Protein AF-A0A4Z1J2Y0-F1 (afdb_monomer)

Secondary structure (DSSP, 8-state):
-TT-BTTB-EEEESSSPPPSSGGGTTTTTGGGTT--TT--HHHHHHHHHTT-----------S-----SSEEEESS-EEEEE-TTSS-EEEE---EEEEETTEEEE---TTSHHHHHHHHHHHTT-PEEEEEESS--TTHHHHTTS-PPTT--HHHHHHHHHSSPPPTT---EEEEEEEEEEEEEEE-----TTS---TT--EEEEEEEEEEEEE-TT-EEEE---SSSSSHIIIIIIHHHHHHHTT--

Radius of gyration: 17.6 Å; Cα contacts (8 Å, |Δi|>4): 564; chains: 1; bounding box: 47×44×46 Å

Mean predicted aligned error: 7.77 Å

Organism: NCBI:txid278938

Sequence (249 aa):
MKGAENGLWRILGAPASLRHNPAQRYGRIARHLGLPPSAGMKEILDKMTSAAHATSIPPNIISSGPADGGKYVQTYGMHVVQTPEKSWTNWSIARAMVHNKNHLAGLVIEPRHIWQIHQQWKRIGKDIPRALAFGVPPAAIMAASMPIPDGVTESGYIGAMTGSALDDPTLRSFSSGTLSITETAPEGPFSEIHGYVFPGDTHEWPKYKVNAITYRNNAILPVSNCGRIIDETYTLIGSLAAAEIRQLC

Solvent-accessible surface area (backbone atoms only — not comparable to full-atom values): 13397 Å² total; per-residue (Å²): 106,94,93,46,52,101,41,50,48,44,78,31,31,61,68,40,23,68,43,88,56,73,76,29,28,45,29,33,46,22,24,25,49,70,43,58,42,58,48,49,72,65,57,46,42,58,44,43,72,53,31,38,37,26,55,83,83,88,64,71,87,83,94,82,76,85,86,45,62,59,53,68,78,29,56,52,31,36,35,37,40,55,37,91,87,62,81,29,43,48,49,34,63,54,47,28,28,56,66,53,102,47,30,28,8,28,67,69,52,85,88,39,65,73,27,55,41,46,54,55,27,43,75,70,76,41,63,39,64,34,41,39,27,35,58,47,62,38,16,63,56,42,44,19,46,35,81,68,64,89,71,60,32,47,71,62,45,43,23,58,37,71,79,43,68,77,68,82,84,79,52,53,24,31,34,33,35,37,36,43,69,80,49,61,34,74,32,46,21,49,51,35,71,88,44,49,62,53,91,83,55,53,46,78,22,40,26,33,41,49,74,48,76,53,68,42,86,68,25,52,43,35,32,50,82,44,23,63,91,69,29,40,57,55,57,41,42,52,48,33,48,52,45,48,53,63,75,76,109

Nearest PDB structures (foldseek):
  7abo-assembly2_D  TM=9.065E-01  e=1.742E-25  Pseudomonas aeruginosa
  4ip2-assembly2_C  TM=8.943E-01  e=6.581E-25  Pseudomonas aeruginosa PAO1
  4iws-assembly2_C  TM=8.882E-01  e=2.204E-24  Pseudomonas aeruginosa PAO1
  6da6-assembly1_C  TM=8.087E-01  e=5.651E-20  Streptomyces griseochromogenes
  6da6-assembly1_B  TM=7.773E-01  e=1.317E-19  Streptomyces griseochromogenes

Foldseek 3Di:
DVPAPQLREAEAEQQQAADPDQQQGRQSLCQQQVHDSRDDLVNSLVLCLLPFGFATDGDDDDDDDDDKPAAWLADQKWKWFAAPVRQEIATARWTWGCPDPFKIFTDLDPPDQSVVSLVRCLVVVDWTWMKIFFNFGSRSSLLNLAPDDPSDHVQVSSCSNPVHGDDDGPSQWMFTDTWDSPAWDWGTDAQDQAQDGDPPPIDTGIMDGTPDIGHDRNYYGYDYRHHDPDGPCCSRNVSNHVSVVVVVD

pLDDT: mean 81.13, std 15.85, range [27.31, 98.44]

Structure (mmCIF, N/CA/C/O backbone):
data_AF-A0A4Z1J2Y0-F1
#
_entry.id   AF-A0A4Z1J2Y0-F1
#
loop_
_atom_site.group_PDB
_atom_site.id
_atom_site.type_symbol
_atom_site.label_atom_id
_atom_site.label_alt_id
_atom_site.label_comp_id
_atom_site.label_asym_id
_atom_site.label_entity_id
_atom_site.label_seq_id
_atom_site.pdbx_PDB_ins_code
_atom_site.Cartn_x
_atom_site.Cartn_y
_atom_site.Cartn_z
_atom_site.occupancy
_atom_site.B_iso_or_equiv
_atom_site.auth_seq_id
_atom_site.auth_comp_id
_atom_site.auth_asym_id
_atom_site.auth_atom_id
_atom_site.pdbx_PDB_model_num
ATOM 1 N N . MET A 1 1 ? 20.178 0.931 12.044 1.00 66.94 1 MET A N 1
ATOM 2 C CA . MET A 1 1 ? 19.573 2.283 12.011 1.00 66.94 1 MET A CA 1
ATOM 3 C C . MET A 1 1 ? 19.617 2.834 13.429 1.00 66.94 1 MET A C 1
ATOM 5 O O . MET A 1 1 ? 19.471 2.039 14.348 1.00 66.94 1 MET A O 1
ATOM 9 N N . LYS A 1 2 ? 19.846 4.138 13.631 1.00 70.56 2 LYS A N 1
ATOM 10 C CA . LYS A 1 2 ? 19.772 4.742 14.973 1.00 70.56 2 LYS A CA 1
ATOM 11 C C . LYS A 1 2 ? 18.314 4.709 15.457 1.00 70.56 2 LYS A C 1
ATOM 13 O O . LYS A 1 2 ? 17.446 5.161 14.721 1.00 70.56 2 LYS A O 1
ATOM 18 N N . GLY A 1 3 ? 18.059 4.166 16.649 1.00 78.50 3 GLY A N 1
ATOM 19 C CA . GLY A 1 3 ? 16.702 4.014 17.197 1.00 78.50 3 GLY A CA 1
ATOM 20 C C . GLY A 1 3 ? 15.879 2.851 16.620 1.00 78.50 3 GLY A C 1
ATOM 21 O O . GLY A 1 3 ? 14.662 2.865 16.750 1.00 78.50 3 GLY A O 1
ATOM 22 N N . ALA A 1 4 ? 16.514 1.869 15.968 1.00 80.88 4 ALA A N 1
ATOM 23 C CA . ALA A 1 4 ? 15.872 0.590 15.656 1.00 80.88 4 ALA A CA 1
ATOM 24 C C . ALA A 1 4 ? 16.191 -0.430 16.758 1.00 80.88 4 ALA A C 1
ATOM 26 O O . ALA A 1 4 ? 17.360 -0.623 17.096 1.00 80.88 4 ALA A O 1
ATOM 27 N N . GLU A 1 5 ? 15.164 -1.095 17.279 1.00 79.19 5 GLU A N 1
ATOM 28 C CA . GLU A 1 5 ? 15.230 -1.971 18.455 1.00 79.19 5 GLU A CA 1
ATOM 29 C C . GLU A 1 5 ? 14.524 -3.301 18.167 1.00 79.19 5 GLU A C 1
ATOM 31 O O . GLU A 1 5 ? 13.643 -3.371 17.313 1.00 79.19 5 GLU A O 1
ATOM 36 N N . ASN A 1 6 ? 14.917 -4.380 18.852 1.00 83.06 6 ASN A N 1
ATOM 37 C CA . ASN A 1 6 ? 14.258 -5.698 18.781 1.00 83.06 6 ASN A CA 1
ATOM 38 C C . ASN A 1 6 ? 14.063 -6.271 17.352 1.00 83.06 6 ASN A C 1
ATOM 40 O O . ASN A 1 6 ? 13.183 -7.089 17.106 1.00 83.06 6 ASN A O 1
ATOM 44 N N . GLY A 1 7 ? 14.899 -5.858 16.390 1.00 76.75 7 GLY A N 1
ATOM 45 C CA . GLY A 1 7 ? 14.808 -6.264 14.979 1.00 76.75 7 GLY A CA 1
ATOM 46 C C . GLY A 1 7 ? 13.872 -5.410 14.107 1.00 76.75 7 GLY A C 1
ATOM 47 O O . GLY A 1 7 ? 13.735 -5.701 12.916 1.00 76.75 7 GLY A O 1
ATOM 48 N N . LEU A 1 8 ? 13.276 -4.353 14.665 1.00 76.12 8 LEU A N 1
ATOM 49 C CA . LEU A 1 8 ? 12.353 -3.418 14.022 1.00 76.12 8 LEU A CA 1
ATOM 50 C C . LEU A 1 8 ? 13.020 -2.029 13.873 1.00 76.12 8 LEU A C 1
ATOM 52 O O . LEU A 1 8 ? 13.226 -1.323 14.853 1.00 76.12 8 LEU A O 1
ATOM 56 N N . TRP A 1 9 ? 13.416 -1.569 12.686 1.00 73.00 9 TRP A N 1
ATOM 57 C CA . TRP A 1 9 ? 13.482 -2.239 11.381 1.00 73.00 9 TRP A CA 1
ATOM 58 C C . TRP A 1 9 ? 14.745 -1.800 10.610 1.00 73.00 9 TRP A C 1
ATOM 60 O O . TRP A 1 9 ? 15.419 -0.824 10.949 1.00 73.00 9 TRP A O 1
ATOM 70 N N . ARG A 1 10 ? 15.059 -2.502 9.518 1.00 86.69 10 ARG A N 1
ATOM 71 C CA . ARG A 1 10 ? 15.937 -2.020 8.436 1.00 86.69 10 ARG A CA 1
ATOM 72 C C . ARG A 1 10 ? 15.091 -1.287 7.387 1.00 86.69 10 ARG A C 1
ATOM 74 O O . ARG A 1 10 ? 13.894 -1.539 7.307 1.00 86.69 10 ARG A O 1
ATOM 81 N N . ILE A 1 11 ? 15.690 -0.413 6.577 1.00 83.56 11 ILE A N 1
ATOM 82 C CA . ILE A 1 11 ? 14.997 0.264 5.462 1.00 83.56 11 ILE A CA 1
ATOM 83 C C . ILE A 1 11 ? 15.437 -0.305 4.109 1.00 83.56 11 ILE A C 1
ATOM 85 O O . ILE A 1 11 ? 16.611 -0.612 3.909 1.00 83.56 11 ILE A O 1
ATOM 89 N N . LEU A 1 12 ? 14.473 -0.416 3.194 1.00 83.62 12 LEU A N 1
ATOM 90 C CA . LEU A 1 12 ? 14.633 -0.701 1.769 1.00 83.62 12 LEU A CA 1
ATOM 91 C C . LEU A 1 12 ? 14.144 0.535 0.988 1.00 83.62 12 LEU A C 1
ATOM 93 O O . LEU A 1 12 ? 12.990 0.598 0.578 1.00 83.62 12 LEU A O 1
ATOM 97 N N . GLY A 1 13 ? 15.006 1.545 0.839 1.00 82.81 13 GLY A N 1
ATOM 98 C CA . GLY A 1 13 ? 14.745 2.679 -0.055 1.00 82.81 13 GLY A CA 1
ATOM 99 C C . GLY A 1 13 ? 14.654 2.255 -1.530 1.00 82.81 13 GLY A C 1
ATOM 100 O O . GLY A 1 13 ? 15.099 1.164 -1.880 1.00 82.81 13 GLY A O 1
ATOM 101 N N . ALA A 1 14 ? 14.139 3.118 -2.407 1.00 84.00 14 ALA A N 1
ATOM 102 C CA . ALA A 1 14 ? 14.303 3.003 -3.866 1.00 84.00 14 ALA A CA 1
ATOM 103 C C . ALA A 1 14 ? 14.002 1.604 -4.501 1.00 84.00 14 ALA A C 1
ATOM 105 O O . ALA A 1 14 ? 14.773 1.146 -5.361 1.00 84.00 14 ALA A O 1
ATOM 106 N N . PRO A 1 15 ? 12.945 0.865 -4.089 1.00 80.88 15 PRO A N 1
ATOM 107 C CA . PRO A 1 15 ? 12.747 -0.532 -4.487 1.00 80.88 15 PRO A CA 1
ATOM 108 C C . PRO A 1 15 ? 12.533 -0.764 -5.994 1.00 80.88 15 PRO A C 1
ATOM 110 O O . PRO A 1 15 ? 13.021 -1.774 -6.503 1.00 80.88 15 PRO A O 1
ATOM 113 N N . ALA A 1 16 ? 11.860 0.139 -6.718 1.00 81.25 16 ALA A N 1
ATOM 114 C CA . ALA A 1 16 ? 11.472 -0.037 -8.129 1.00 81.25 16 ALA A CA 1
ATOM 115 C C . ALA A 1 16 ? 12.022 1.046 -9.085 1.00 81.25 16 ALA A C 1
ATOM 117 O O . ALA A 1 16 ? 11.715 1.042 -10.278 1.00 81.25 16 ALA A O 1
ATOM 118 N N . SER A 1 17 ? 12.855 1.957 -8.594 1.00 82.00 17 SER A N 1
ATOM 119 C CA . SER A 1 17 ? 13.561 2.972 -9.388 1.00 82.00 17 SER A CA 1
ATOM 120 C C . SER A 1 17 ? 14.666 2.381 -10.283 1.00 82.00 17 SER A C 1
ATOM 122 O O . SER A 1 17 ? 15.042 1.209 -10.180 1.00 82.00 17 SER A O 1
ATOM 124 N N . LEU A 1 18 ? 15.163 3.175 -11.236 1.00 82.44 18 LEU A N 1
ATOM 125 C CA . LEU A 1 18 ? 15.984 2.670 -12.345 1.00 82.44 18 LEU A CA 1
ATOM 126 C C . LEU A 1 18 ? 17.419 2.268 -11.952 1.00 82.44 18 LEU A C 1
ATOM 128 O O . LEU A 1 18 ? 17.978 2.695 -10.939 1.00 82.44 18 LEU A O 1
ATOM 132 N N . ARG A 1 19 ? 18.046 1.459 -12.816 1.00 84.12 19 ARG A N 1
ATOM 133 C CA . ARG A 1 19 ? 19.488 1.162 -12.796 1.00 84.12 19 ARG A CA 1
ATOM 134 C C . ARG A 1 19 ? 20.245 2.078 -13.762 1.00 84.12 19 ARG A C 1
ATOM 136 O O . ARG A 1 19 ? 19.731 2.433 -14.819 1.00 84.12 19 ARG A O 1
ATOM 143 N N . HIS A 1 20 ? 21.501 2.383 -13.431 1.00 82.50 20 HIS A N 1
ATOM 144 C CA . HIS A 1 20 ? 22.391 3.183 -14.283 1.00 82.50 20 HIS A CA 1
ATOM 145 C C . HIS A 1 20 ? 22.766 2.470 -15.598 1.00 82.50 20 HIS A C 1
ATOM 147 O O . HIS A 1 20 ? 22.754 3.093 -16.656 1.00 82.50 20 HIS A O 1
ATOM 153 N N . ASN A 1 21 ? 23.051 1.159 -15.551 1.00 84.94 21 ASN A N 1
ATOM 154 C CA . ASN A 1 21 ? 23.387 0.359 -16.735 1.00 84.94 21 ASN A CA 1
ATOM 155 C C . ASN A 1 21 ? 22.216 0.364 -17.748 1.00 84.94 21 ASN A C 1
ATOM 157 O O . ASN A 1 21 ? 21.156 -0.175 -17.413 1.00 84.94 21 ASN A O 1
ATOM 161 N N . PRO A 1 22 ? 22.385 0.895 -18.980 1.00 81.50 22 PRO A N 1
ATOM 162 C CA . PRO A 1 22 ? 21.319 0.949 -19.982 1.00 81.50 22 PRO A CA 1
ATOM 163 C C . PRO A 1 22 ? 20.728 -0.423 -20.325 1.00 81.50 22 PRO A C 1
ATOM 165 O O . PRO A 1 22 ? 19.509 -0.557 -20.382 1.00 81.50 22 PRO A O 1
ATOM 168 N N . ALA A 1 23 ? 21.572 -1.453 -20.450 1.00 83.56 23 ALA A N 1
ATOM 169 C CA . ALA A 1 23 ? 21.169 -2.825 -20.772 1.00 83.56 23 ALA A CA 1
ATOM 170 C C . ALA A 1 23 ? 20.423 -3.539 -19.626 1.00 83.56 23 ALA A C 1
ATOM 172 O O . ALA A 1 23 ? 20.019 -4.688 -19.775 1.00 83.56 23 ALA A O 1
ATOM 173 N N . GLN A 1 24 ? 20.253 -2.881 -18.473 1.00 85.38 24 GLN A N 1
ATOM 174 C CA . GLN A 1 24 ? 19.403 -3.337 -17.371 1.00 85.38 24 GLN A CA 1
ATOM 175 C C . GLN A 1 24 ? 18.604 -2.182 -16.742 1.00 85.38 24 GLN A C 1
ATOM 177 O O . GLN A 1 24 ? 18.294 -2.223 -15.550 1.00 85.38 24 GLN A O 1
ATOM 182 N N . ARG A 1 25 ? 18.293 -1.119 -17.502 1.00 82.81 25 ARG A N 1
ATOM 183 C CA . ARG A 1 25 ? 17.741 0.143 -16.968 1.00 82.81 25 ARG A CA 1
ATOM 184 C C . ARG A 1 25 ? 16.505 -0.066 -16.089 1.00 82.81 25 ARG A C 1
ATOM 186 O O . ARG A 1 25 ? 16.420 0.500 -15.002 1.00 82.81 25 ARG A O 1
ATOM 193 N N . TYR A 1 26 ? 15.598 -0.936 -16.525 1.00 82.81 26 TYR A N 1
ATOM 194 C CA . TYR A 1 26 ? 14.359 -1.281 -15.823 1.00 82.81 26 TYR A CA 1
ATOM 195 C C . TYR A 1 26 ? 14.500 -2.500 -14.895 1.00 82.81 26 TYR A C 1
ATOM 197 O O . TYR A 1 26 ? 13.523 -2.964 -14.317 1.00 82.81 26 TYR A O 1
ATOM 205 N N . GLY A 1 27 ? 15.716 -3.015 -14.690 1.00 78.38 27 GLY A N 1
ATOM 206 C CA . GLY A 1 27 ? 15.995 -4.280 -14.008 1.00 78.38 27 GLY A CA 1
ATOM 207 C C . GLY A 1 27 ? 15.650 -4.349 -12.513 1.00 78.38 27 GLY A C 1
ATOM 208 O O . GLY A 1 27 ? 15.903 -5.382 -11.892 1.00 78.38 27 GLY A O 1
ATOM 209 N N . ARG A 1 28 ? 15.130 -3.281 -11.889 1.00 80.38 28 ARG A N 1
ATOM 210 C CA . ARG A 1 28 ? 14.415 -3.392 -10.599 1.00 80.38 28 ARG A CA 1
ATOM 211 C C . ARG A 1 28 ? 12.941 -3.738 -10.831 1.00 80.38 28 ARG A C 1
ATOM 213 O O . ARG A 1 28 ? 12.485 -4.742 -10.297 1.00 80.38 28 ARG A O 1
ATOM 220 N N . ILE A 1 29 ? 12.258 -2.996 -11.704 1.00 80.19 29 ILE A N 1
ATOM 221 C CA . ILE A 1 29 ? 10.870 -3.234 -12.144 1.00 80.19 29 ILE A CA 1
ATOM 222 C C . ILE A 1 29 ? 10.717 -4.632 -12.762 1.00 80.19 29 ILE A C 1
ATOM 224 O O . ILE A 1 29 ? 9.842 -5.385 -12.362 1.00 80.19 29 ILE A O 1
ATOM 228 N N . ALA A 1 30 ? 11.627 -5.045 -13.652 1.00 76.62 30 ALA A N 1
ATOM 229 C CA . ALA A 1 30 ? 11.632 -6.396 -14.227 1.00 76.62 30 ALA A CA 1
ATOM 230 C C . ALA A 1 30 ? 11.721 -7.493 -13.144 1.00 76.62 30 ALA A C 1
ATOM 232 O O . ALA A 1 30 ? 11.061 -8.526 -13.224 1.00 76.62 30 ALA A O 1
ATOM 233 N N . ARG A 1 31 ? 12.478 -7.235 -12.067 1.00 74.12 31 ARG A N 1
ATOM 234 C CA . ARG A 1 31 ? 12.549 -8.110 -10.887 1.00 74.12 31 ARG A CA 1
ATOM 235 C C . ARG A 1 31 ? 11.325 -8.018 -9.969 1.00 74.12 31 ARG A C 1
ATOM 237 O O . ARG A 1 31 ? 11.295 -8.759 -9.004 1.00 74.12 31 ARG A O 1
ATOM 244 N N . HIS A 1 32 ? 10.338 -7.167 -10.247 1.00 65.56 32 HIS A N 1
ATOM 245 C CA . HIS A 1 32 ? 8.993 -7.217 -9.653 1.00 65.56 32 HIS A CA 1
ATOM 246 C C . HIS A 1 32 ? 7.994 -7.991 -10.544 1.00 65.56 32 HIS A C 1
ATOM 248 O O . HIS A 1 32 ? 6.805 -7.971 -10.248 1.00 65.56 32 HIS A O 1
ATOM 254 N N . LEU A 1 33 ? 8.461 -8.645 -11.623 1.00 67.56 33 LEU A N 1
ATOM 255 C CA . LEU A 1 33 ? 7.657 -9.368 -12.628 1.00 67.56 33 LEU A CA 1
ATOM 256 C C . LEU A 1 33 ? 8.220 -10.761 -13.001 1.00 67.56 33 LEU A C 1
ATOM 258 O O . LEU A 1 33 ? 7.878 -11.325 -14.038 1.00 67.56 33 LEU A O 1
ATOM 262 N N . GLY A 1 34 ? 9.195 -11.270 -12.243 1.00 65.88 34 GLY A N 1
ATOM 263 C CA . GLY A 1 34 ? 9.964 -12.487 -12.533 1.00 65.88 34 GLY A CA 1
ATOM 264 C C . GLY A 1 34 ? 10.946 -12.370 -13.711 1.00 65.88 34 GLY A C 1
ATOM 265 O O . GLY A 1 34 ? 11.764 -13.266 -13.923 1.00 65.88 34 GLY A O 1
ATOM 266 N N . LEU A 1 35 ? 10.911 -11.261 -14.453 1.00 77.69 35 LEU A N 1
ATOM 267 C CA . LEU A 1 35 ? 11.611 -11.081 -15.722 1.00 77.69 35 LEU A CA 1
ATOM 268 C C . LEU A 1 35 ? 13.150 -11.009 -15.581 1.00 77.69 35 LEU A C 1
ATOM 270 O O . LEU A 1 35 ? 13.694 -10.667 -14.515 1.00 77.69 35 LEU A O 1
ATOM 274 N N . PRO A 1 36 ? 13.887 -11.280 -16.679 1.00 81.12 36 PRO A N 1
ATOM 275 C CA . PRO A 1 36 ? 15.312 -10.984 -16.777 1.00 81.12 36 PRO A CA 1
ATOM 276 C C . PRO A 1 36 ? 15.606 -9.498 -16.496 1.00 81.12 36 PRO A C 1
ATOM 278 O O . PRO A 1 36 ? 14.850 -8.633 -16.939 1.00 81.12 36 PRO A O 1
ATOM 281 N N . PRO A 1 37 ? 16.727 -9.144 -15.832 1.00 81.44 37 PRO A N 1
ATOM 282 C CA . PRO A 1 37 ? 17.078 -7.744 -15.565 1.00 81.44 37 PRO A CA 1
ATOM 283 C C . PRO A 1 37 ? 17.240 -6.856 -16.808 1.00 81.44 37 PRO A C 1
ATOM 285 O O . PRO A 1 37 ? 17.271 -5.637 -16.662 1.00 81.44 37 PRO A O 1
ATOM 288 N N . SER A 1 38 ? 17.383 -7.460 -17.990 1.00 85.75 38 SER A N 1
ATOM 289 C CA . SER A 1 38 ? 17.514 -6.813 -19.298 1.00 85.75 38 SER A CA 1
ATOM 290 C C . SER A 1 38 ? 16.189 -6.542 -20.017 1.00 85.75 38 SER A C 1
ATOM 292 O O . SER A 1 38 ? 16.225 -5.958 -21.095 1.00 85.75 38 SER A O 1
ATOM 294 N N . ALA A 1 39 ? 15.047 -6.956 -19.455 1.00 80.19 39 ALA A N 1
ATOM 295 C CA . ALA A 1 39 ? 13.743 -6.768 -20.087 1.00 80.19 39 ALA A CA 1
ATOM 296 C C . ALA A 1 39 ? 13.449 -5.280 -20.363 1.00 80.19 39 ALA A C 1
ATOM 298 O O . ALA A 1 39 ? 13.629 -4.411 -19.499 1.00 80.19 39 ALA A O 1
ATOM 299 N N . GLY A 1 40 ? 12.997 -4.993 -21.581 1.00 81.06 40 GLY A N 1
ATOM 300 C CA . GLY A 1 40 ? 12.579 -3.668 -22.016 1.00 81.06 40 GLY A CA 1
ATOM 301 C C . GLY A 1 40 ? 11.224 -3.269 -21.432 1.00 81.06 40 GLY A C 1
ATOM 302 O O . GLY A 1 40 ? 10.439 -4.109 -20.994 1.00 81.06 40 GLY A O 1
ATOM 303 N N . MET A 1 41 ? 10.907 -1.970 -21.474 1.00 78.69 41 MET A N 1
ATOM 304 C CA . MET A 1 41 ? 9.625 -1.475 -20.954 1.00 78.69 41 MET A CA 1
ATOM 305 C C . MET A 1 41 ? 8.422 -2.140 -21.646 1.00 78.69 41 MET A C 1
ATOM 307 O O . MET A 1 41 ? 7.439 -2.429 -20.980 1.00 78.69 41 MET A O 1
ATOM 311 N N . LYS A 1 42 ? 8.505 -2.471 -22.944 1.00 79.12 42 LYS A N 1
ATOM 312 C CA . LYS A 1 42 ? 7.429 -3.209 -23.626 1.00 79.12 42 LYS A CA 1
ATOM 313 C C . LYS A 1 42 ? 7.169 -4.577 -22.981 1.00 79.12 42 LYS A C 1
ATOM 315 O O . LYS A 1 42 ? 6.028 -4.866 -22.656 1.00 79.12 42 LYS A O 1
ATOM 320 N N . GLU A 1 43 ? 8.209 -5.379 -22.752 1.00 77.06 43 GLU A N 1
ATOM 321 C CA . GLU A 1 43 ? 8.083 -6.698 -22.110 1.00 77.06 43 GLU A CA 1
ATOM 322 C C . GLU A 1 43 ? 7.562 -6.579 -20.674 1.00 77.06 43 GLU A C 1
ATOM 324 O O . GLU A 1 43 ? 6.795 -7.420 -20.227 1.00 77.06 43 GLU A O 1
ATOM 329 N N . ILE A 1 44 ? 7.937 -5.512 -19.964 1.00 74.19 44 ILE A N 1
ATOM 330 C CA . ILE A 1 44 ? 7.431 -5.178 -18.626 1.00 74.19 44 ILE A CA 1
ATOM 331 C C . ILE A 1 44 ? 5.929 -4.861 -18.667 1.00 74.19 44 ILE A C 1
ATOM 333 O O . ILE A 1 44 ? 5.180 -5.440 -17.886 1.00 74.19 44 ILE A O 1
ATOM 337 N N . LEU A 1 45 ? 5.476 -4.003 -19.589 1.00 76.19 45 LEU A N 1
ATOM 338 C CA . LEU A 1 45 ? 4.058 -3.667 -19.764 1.00 76.19 45 LEU A CA 1
ATOM 339 C C . LEU A 1 45 ? 3.242 -4.887 -20.216 1.00 76.19 45 LEU A C 1
ATOM 341 O O . LEU A 1 45 ? 2.255 -5.219 -19.570 1.00 76.19 45 LEU A O 1
ATOM 345 N N . ASP A 1 46 ? 3.691 -5.592 -21.261 1.00 77.06 46 ASP A N 1
ATOM 346 C CA . ASP A 1 46 ? 3.036 -6.799 -21.781 1.00 77.06 46 ASP A CA 1
ATOM 347 C C . ASP A 1 46 ? 2.971 -7.901 -20.701 1.00 77.06 46 ASP A C 1
ATOM 349 O O . ASP A 1 46 ? 1.953 -8.586 -20.570 1.00 77.06 46 ASP A O 1
ATOM 353 N N . LYS A 1 47 ? 4.013 -8.040 -19.863 1.00 65.94 47 LYS A N 1
ATOM 354 C CA . LYS A 1 47 ? 4.018 -8.986 -18.740 1.00 65.94 47 LYS A CA 1
ATOM 355 C C . LYS A 1 47 ? 3.095 -8.528 -17.602 1.00 65.94 47 LYS A C 1
ATOM 357 O O . LYS A 1 47 ? 2.365 -9.371 -17.095 1.00 65.94 47 LYS A O 1
ATOM 362 N N . MET A 1 48 ? 3.038 -7.239 -17.251 1.00 60.06 48 MET A N 1
ATOM 363 C CA . MET A 1 48 ? 2.067 -6.701 -16.276 1.00 60.06 48 MET A CA 1
ATOM 364 C C . MET A 1 48 ? 0.610 -6.872 -16.726 1.00 60.06 48 MET A C 1
ATOM 366 O O . MET A 1 48 ? -0.244 -7.115 -15.878 1.00 60.06 48 MET A O 1
ATOM 370 N N . THR A 1 49 ? 0.327 -6.788 -18.031 1.00 61.81 49 THR A N 1
ATOM 371 C CA . THR A 1 49 ? -1.008 -7.066 -18.594 1.00 61.81 49 THR A CA 1
ATOM 372 C C . THR A 1 49 ? -1.283 -8.558 -18.798 1.00 61.81 49 THR A C 1
ATOM 374 O O . THR A 1 49 ? -2.439 -8.961 -18.788 1.00 61.81 49 THR A O 1
ATOM 377 N N . SER A 1 50 ? -0.260 -9.424 -18.841 1.00 57.44 50 SER A N 1
ATOM 378 C CA . SER A 1 50 ? -0.414 -10.879 -18.605 1.00 57.44 50 SER A CA 1
ATOM 379 C C . SER A 1 50 ? -0.642 -11.214 -17.113 1.00 57.44 50 SER A C 1
ATOM 381 O O . SER A 1 50 ? -0.189 -12.253 -16.627 1.00 57.44 50 SER A O 1
ATOM 383 N N . ALA A 1 51 ? -1.287 -10.277 -16.406 1.00 46.31 51 ALA A N 1
ATOM 384 C CA . ALA A 1 51 ? -1.286 -10.029 -14.966 1.00 46.31 51 ALA A CA 1
ATOM 385 C C . ALA A 1 51 ? 0.119 -9.809 -14.331 1.00 46.31 51 ALA A C 1
ATOM 387 O O . ALA A 1 51 ? 1.041 -10.543 -14.640 1.00 46.31 51 ALA A O 1
ATOM 388 N N . ALA A 1 52 ? 0.263 -8.817 -13.427 1.00 44.06 52 ALA A N 1
ATOM 389 C CA . ALA A 1 52 ? 0.844 -8.830 -12.050 1.00 44.06 52 ALA A CA 1
ATOM 390 C C . ALA A 1 52 ? 2.363 -8.633 -11.593 1.00 44.06 52 ALA A C 1
ATOM 392 O O . ALA A 1 52 ? 2.705 -7.511 -11.218 1.00 44.06 52 ALA A O 1
ATOM 393 N N . HIS A 1 53 ? 3.216 -9.664 -11.343 1.00 38.72 53 HIS A N 1
ATOM 394 C CA . HIS A 1 53 ? 4.038 -9.849 -10.096 1.00 38.72 53 HIS A CA 1
ATOM 395 C C . HIS A 1 53 ? 5.476 -10.512 -9.944 1.00 38.72 53 HIS A C 1
ATOM 397 O O . HIS A 1 53 ? 5.910 -11.343 -10.731 1.00 38.72 53 HIS A O 1
ATOM 403 N N . ALA A 1 54 ? 6.107 -10.262 -8.757 1.00 40.81 54 ALA A N 1
ATOM 404 C CA . ALA A 1 54 ? 7.230 -10.933 -8.011 1.00 40.81 54 ALA A CA 1
ATOM 405 C C . ALA A 1 54 ? 8.711 -10.660 -8.420 1.00 40.81 54 ALA A C 1
ATOM 407 O O . ALA A 1 54 ? 9.005 -10.627 -9.599 1.00 40.81 54 ALA A O 1
ATOM 408 N N . THR A 1 55 ? 9.775 -10.531 -7.591 1.00 36.47 55 THR A N 1
ATOM 409 C CA . THR A 1 55 ? 10.063 -10.315 -6.144 1.00 36.47 55 THR A CA 1
ATOM 410 C C . THR A 1 55 ? 11.546 -9.821 -5.967 1.00 36.47 55 THR A C 1
ATOM 412 O O . THR A 1 55 ? 12.417 -10.212 -6.741 1.00 36.47 55 THR A O 1
ATOM 415 N N . SER A 1 56 ? 11.875 -8.978 -4.960 1.00 27.31 56 SER A N 1
ATOM 416 C CA . SER A 1 56 ? 13.032 -8.022 -4.972 1.00 27.31 56 SER A CA 1
ATOM 417 C C . SER A 1 56 ? 14.097 -8.124 -3.831 1.00 27.31 56 SER A C 1
ATOM 419 O O . SER A 1 56 ? 13.862 -8.783 -2.819 1.00 27.31 56 SER A O 1
ATOM 421 N N . ILE A 1 57 ? 15.261 -7.441 -3.981 1.00 27.56 57 ILE A N 1
ATOM 422 C CA . ILE A 1 57 ? 16.389 -7.278 -3.007 1.00 27.56 57 ILE A CA 1
ATOM 423 C C . ILE A 1 57 ? 17.099 -5.871 -3.158 1.00 27.56 57 ILE A C 1
ATOM 425 O O . ILE A 1 57 ? 16.570 -5.050 -3.902 1.00 27.56 57 ILE A O 1
ATOM 429 N N . PRO A 1 58 ? 18.192 -5.493 -2.430 1.00 27.77 58 PRO A N 1
ATOM 430 C CA . PRO A 1 58 ? 18.265 -4.303 -1.558 1.00 27.77 58 PRO A CA 1
ATOM 431 C C . PRO A 1 58 ? 18.867 -3.000 -2.175 1.00 27.77 58 PRO A C 1
ATOM 433 O O . PRO A 1 58 ? 19.338 -3.034 -3.312 1.00 27.77 58 PRO A O 1
ATOM 436 N N . PRO A 1 59 ? 18.907 -1.860 -1.433 1.00 28.80 59 PRO A N 1
ATOM 437 C CA . PRO A 1 59 ? 19.167 -0.529 -2.008 1.00 28.80 59 PRO A CA 1
ATOM 438 C C . PRO A 1 59 ? 20.194 0.363 -1.264 1.00 28.80 59 PRO A C 1
ATOM 440 O O . PRO A 1 59 ? 20.792 -0.023 -0.260 1.00 28.80 59 PRO A O 1
ATOM 443 N N . ASN A 1 60 ? 20.308 1.614 -1.728 1.00 31.05 60 ASN A N 1
ATOM 444 C CA . ASN A 1 60 ? 21.137 2.677 -1.149 1.00 31.05 60 ASN A CA 1
ATOM 445 C C . ASN A 1 60 ? 20.348 3.589 -0.182 1.00 31.05 60 ASN A C 1
ATOM 447 O O . ASN A 1 60 ? 19.117 3.620 -0.201 1.00 31.05 60 ASN A O 1
ATOM 451 N N . ILE A 1 61 ? 21.072 4.358 0.639 1.00 31.00 61 ILE A N 1
ATOM 452 C CA . ILE A 1 61 ? 20.540 5.306 1.636 1.00 31.00 61 ILE A CA 1
ATOM 453 C C . ILE A 1 61 ? 21.003 6.730 1.277 1.00 31.00 61 ILE A C 1
ATOM 455 O O . ILE A 1 61 ? 22.131 6.905 0.822 1.00 31.00 61 ILE A O 1
ATOM 459 N N . ILE A 1 62 ? 20.145 7.731 1.499 1.00 40.03 62 ILE A N 1
ATOM 460 C CA . ILE A 1 62 ? 20.418 9.167 1.290 1.00 40.03 62 ILE A CA 1
ATOM 461 C C . ILE A 1 62 ? 20.334 9.892 2.648 1.00 40.03 62 ILE A C 1
ATOM 463 O O . ILE A 1 62 ? 19.641 9.422 3.550 1.00 40.03 62 ILE A O 1
ATOM 467 N N . SER A 1 63 ? 21.065 10.996 2.826 1.00 33.53 63 SER A N 1
ATOM 468 C CA . SER A 1 63 ? 21.282 11.642 4.133 1.00 33.53 63 SER A CA 1
ATOM 469 C C . SER A 1 63 ? 20.288 12.747 4.516 1.00 33.53 63 SER A C 1
ATOM 471 O O . SER A 1 63 ? 20.120 12.991 5.710 1.00 33.53 63 SER A O 1
ATOM 473 N N . SER A 1 64 ? 19.638 13.415 3.559 1.00 44.88 64 SER A N 1
ATOM 474 C CA . SER A 1 64 ? 18.618 14.444 3.821 1.00 44.88 64 SER A CA 1
ATOM 475 C C . SER A 1 64 ? 17.732 14.722 2.597 1.00 44.88 64 SER A C 1
ATOM 477 O O . SER A 1 64 ? 18.088 14.397 1.465 1.00 44.88 64 SER A O 1
ATOM 479 N N . GLY A 1 65 ? 16.575 15.340 2.847 1.00 52.44 65 GLY A N 1
ATOM 480 C CA . GLY A 1 65 ? 15.616 15.846 1.861 1.00 52.44 65 GLY A CA 1
ATOM 481 C C . GLY A 1 65 ? 14.840 17.043 2.441 1.00 52.44 65 GLY A C 1
ATOM 482 O O . GLY A 1 65 ? 15.087 17.405 3.597 1.00 52.44 65 GLY A O 1
ATOM 483 N N . PRO A 1 66 ? 13.942 17.686 1.670 1.00 53.19 66 PRO A N 1
ATOM 484 C CA . PRO A 1 66 ? 13.060 18.733 2.192 1.00 53.19 66 PRO A CA 1
ATOM 485 C C . PRO A 1 66 ? 12.149 18.191 3.306 1.00 53.19 66 PRO A C 1
ATOM 487 O O . PRO A 1 66 ? 11.875 16.995 3.371 1.00 53.19 66 PRO A O 1
ATOM 490 N N . ALA A 1 67 ? 11.704 19.068 4.206 1.00 60.56 67 ALA A N 1
ATOM 491 C CA . ALA A 1 67 ? 10.934 18.665 5.378 1.00 60.56 67 ALA A CA 1
ATOM 492 C C . ALA A 1 67 ? 9.453 18.419 5.037 1.00 60.56 67 ALA A C 1
ATOM 494 O O . ALA A 1 67 ? 8.678 19.368 4.911 1.00 60.56 67 ALA A O 1
ATOM 495 N N . ASP A 1 68 ? 9.070 17.145 4.936 1.00 74.31 68 ASP A N 1
ATOM 496 C CA . ASP A 1 68 ? 7.671 16.715 5.032 1.00 74.31 68 ASP A CA 1
ATOM 497 C C . ASP A 1 68 ? 7.060 17.156 6.382 1.00 74.31 68 ASP A C 1
ATOM 499 O O . ASP A 1 68 ? 7.761 17.264 7.393 1.00 74.31 68 ASP A O 1
ATOM 503 N N . GLY A 1 69 ? 5.736 17.334 6.436 1.00 75.94 69 GLY A N 1
ATOM 504 C CA . GLY A 1 69 ? 4.995 17.753 7.637 1.00 75.94 69 GLY A CA 1
ATOM 505 C C . GLY A 1 69 ? 5.039 16.769 8.816 1.00 75.94 69 GLY A C 1
ATOM 506 O O . GLY A 1 69 ? 4.608 17.098 9.922 1.00 75.94 69 GLY A O 1
ATOM 507 N N . GLY A 1 70 ? 5.586 15.568 8.622 1.00 85.25 70 GLY A N 1
ATOM 508 C CA . GLY A 1 70 ? 5.753 14.579 9.678 1.00 85.25 70 GLY A CA 1
ATOM 509 C C . GLY A 1 70 ? 6.422 13.292 9.203 1.00 85.25 70 GLY A C 1
ATOM 510 O O . GLY A 1 70 ? 7.036 13.221 8.142 1.00 85.25 70 GLY A O 1
ATOM 511 N N . LYS A 1 71 ? 6.351 12.246 10.032 1.00 88.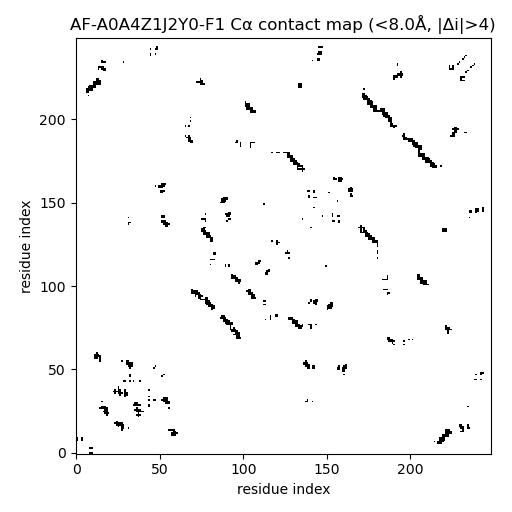25 71 LYS A N 1
ATOM 512 C CA . LYS A 1 71 ? 7.097 10.998 9.806 1.00 88.25 71 LYS A CA 1
ATOM 513 C C . LYS A 1 71 ? 6.282 10.013 8.977 1.00 88.25 71 LYS A C 1
ATOM 515 O O . LYS A 1 71 ? 5.417 9.317 9.508 1.00 88.25 71 LYS A O 1
ATOM 520 N N . TYR A 1 72 ? 6.593 9.916 7.692 1.00 91.31 72 TYR A N 1
ATOM 521 C CA . TYR A 1 72 ? 5.980 8.954 6.783 1.00 91.31 72 TYR A CA 1
ATOM 522 C C . TYR A 1 72 ? 6.519 7.538 7.003 1.00 91.31 72 TYR A C 1
ATOM 524 O O . TYR A 1 72 ? 7.588 7.168 6.525 1.00 91.31 72 TYR A O 1
ATOM 532 N N . VAL A 1 73 ? 5.759 6.729 7.748 1.00 89.50 73 VAL A N 1
ATOM 533 C CA . VAL A 1 73 ? 6.022 5.286 7.904 1.00 89.50 73 VAL A CA 1
ATOM 534 C C . VAL A 1 73 ? 5.505 4.486 6.707 1.00 89.50 73 VAL A C 1
ATOM 536 O O . VAL A 1 73 ? 5.969 3.378 6.455 1.00 89.50 73 VAL A O 1
ATOM 539 N N . GLN A 1 74 ? 4.547 5.041 5.963 1.00 93.62 74 GLN A N 1
ATOM 540 C CA . GLN A 1 74 ? 3.854 4.362 4.879 1.00 93.62 74 GLN A CA 1
ATOM 541 C C . GLN A 1 74 ? 3.992 5.141 3.569 1.00 93.62 74 GLN A C 1
ATOM 543 O O . GLN A 1 74 ? 3.260 6.098 3.327 1.00 93.62 74 GLN A O 1
ATOM 548 N N . THR A 1 75 ? 4.930 4.695 2.725 1.00 92.44 75 THR A N 1
ATOM 549 C CA . THR A 1 75 ? 5.106 5.145 1.326 1.00 92.44 75 THR A CA 1
ATOM 550 C C . THR A 1 75 ? 5.252 3.990 0.319 1.00 92.44 75 THR A C 1
ATOM 552 O O . THR A 1 75 ? 5.263 4.232 -0.884 1.00 92.44 75 THR A O 1
ATOM 555 N N . TYR A 1 76 ? 5.365 2.735 0.783 1.00 91.69 76 TYR A N 1
ATOM 556 C CA . TYR A 1 76 ? 5.506 1.534 -0.068 1.00 91.69 76 TYR A CA 1
ATOM 557 C C . TYR A 1 76 ? 4.967 0.246 0.602 1.00 91.69 76 TYR A C 1
ATOM 559 O O . TYR A 1 76 ? 5.399 -0.874 0.325 1.00 91.69 76 TYR A O 1
ATOM 567 N N . GLY A 1 77 ? 4.054 0.391 1.559 1.00 91.38 77 GLY A N 1
ATOM 568 C CA . GLY A 1 77 ? 3.257 -0.696 2.119 1.00 91.38 77 GLY A CA 1
ATOM 569 C C . GLY A 1 77 ? 1.898 -0.811 1.429 1.00 91.38 77 GLY A C 1
ATOM 570 O O . GLY A 1 77 ? 1.435 0.106 0.751 1.00 91.38 77 GLY A O 1
ATOM 571 N N . MET A 1 78 ? 1.249 -1.950 1.629 1.00 93.81 78 MET A N 1
ATOM 572 C CA . MET A 1 78 ? -0.034 -2.301 1.031 1.00 93.81 78 MET A CA 1
ATOM 573 C C . MET A 1 78 ? -1.136 -2.203 2.085 1.00 93.81 78 MET A C 1
ATOM 575 O O . MET A 1 78 ? -1.131 -2.973 3.051 1.00 93.81 78 MET A O 1
ATOM 579 N N . HIS A 1 79 ? -2.077 -1.271 1.919 1.00 95.31 79 HIS A N 1
ATOM 580 C CA . HIS A 1 79 ? -3.324 -1.303 2.682 1.00 95.31 79 HIS A CA 1
ATOM 581 C C . HIS A 1 79 ? -4.191 -2.444 2.165 1.00 95.31 79 HIS A C 1
ATOM 583 O O . HIS A 1 79 ? -4.296 -2.626 0.957 1.00 95.31 79 HIS A O 1
ATOM 589 N N . VAL A 1 80 ? -4.832 -3.169 3.078 1.00 93.88 80 VAL A N 1
ATOM 590 C CA . VAL A 1 80 ? -5.841 -4.185 2.772 1.00 93.88 80 VAL A CA 1
ATOM 591 C C . VAL A 1 80 ? -7.128 -3.783 3.478 1.00 93.88 80 VAL A C 1
ATOM 593 O O . VAL A 1 80 ? -7.146 -3.662 4.707 1.00 93.88 80 VAL A O 1
ATOM 596 N N . VAL A 1 81 ? -8.183 -3.569 2.696 1.00 95.38 81 VAL A N 1
ATOM 597 C CA . VAL A 1 81 ? -9.550 -3.275 3.154 1.00 95.38 81 VAL A CA 1
ATOM 598 C C . VAL A 1 81 ? -10.542 -4.115 2.350 1.00 95.38 81 VAL A C 1
ATOM 600 O O . VAL A 1 81 ? -10.249 -4.518 1.228 1.00 95.38 81 VAL A O 1
ATOM 603 N N . GLN A 1 82 ? -11.711 -4.391 2.917 1.00 95.31 82 GLN A N 1
ATOM 604 C CA . GLN A 1 82 ? -12.732 -5.252 2.315 1.00 95.31 82 GLN A CA 1
ATOM 605 C C . GLN A 1 82 ? -14.098 -4.563 2.379 1.00 95.31 82 GLN A C 1
ATOM 607 O O . GLN A 1 82 ? -14.328 -3.786 3.304 1.00 95.31 82 GLN A O 1
ATOM 612 N N . THR A 1 83 ? -15.005 -4.826 1.437 1.00 97.19 83 THR A N 1
ATOM 613 C CA . THR A 1 83 ? -16.406 -4.372 1.513 1.00 97.19 83 THR A CA 1
ATOM 614 C C . THR A 1 83 ? -17.117 -4.966 2.741 1.00 97.19 83 THR A C 1
ATOM 616 O O . THR A 1 83 ? -16.735 -6.051 3.194 1.00 97.19 83 THR A O 1
ATOM 619 N N . PRO A 1 84 ? -18.145 -4.304 3.310 1.00 96.50 84 PRO A N 1
ATOM 620 C CA . PRO A 1 84 ? -18.882 -4.840 4.461 1.00 96.50 84 PRO A CA 1
ATOM 621 C C . PRO A 1 84 ? -19.483 -6.233 4.220 1.00 96.50 84 PRO A C 1
ATOM 623 O O . PRO A 1 84 ? -19.485 -7.082 5.112 1.00 96.50 84 PRO A O 1
ATOM 626 N N . GLU A 1 85 ? -19.935 -6.481 2.991 1.00 94.88 85 GLU A N 1
ATOM 627 C CA . GLU A 1 85 ? -20.530 -7.730 2.508 1.00 94.88 85 GLU A CA 1
ATOM 628 C C . GLU A 1 85 ? -19.474 -8.793 2.158 1.00 94.88 85 GLU A C 1
ATOM 630 O O . GLU A 1 85 ? -19.819 -9.923 1.819 1.00 94.88 85 GLU A O 1
ATOM 635 N N . LYS A 1 86 ? -18.182 -8.445 2.248 1.00 91.81 86 LYS A N 1
ATOM 636 C CA . LYS A 1 86 ? -17.009 -9.286 1.949 1.00 91.81 86 LYS A CA 1
ATOM 637 C C . LYS A 1 86 ? -16.832 -9.709 0.486 1.00 91.81 86 LYS A C 1
ATOM 639 O O . LYS A 1 86 ? -15.913 -10.467 0.184 1.00 91.81 86 LYS A O 1
ATOM 644 N N . SER A 1 87 ? -17.653 -9.175 -0.416 1.00 91.81 87 SER A N 1
ATOM 645 C CA . SER A 1 87 ? -17.630 -9.431 -1.862 1.00 91.81 87 SER A CA 1
ATOM 646 C C . SER A 1 87 ? -16.337 -9.008 -2.566 1.00 91.81 87 SER A C 1
ATOM 648 O O . SER A 1 87 ? -15.940 -9.652 -3.532 1.00 91.81 87 SER A O 1
ATOM 650 N N . TRP A 1 88 ? -15.675 -7.948 -2.094 1.00 91.50 88 TRP A N 1
ATOM 651 C CA . TRP A 1 88 ? -14.476 -7.385 -2.718 1.00 91.50 88 TRP A CA 1
ATOM 652 C C . TRP A 1 88 ? -13.447 -7.007 -1.655 1.00 91.50 88 TRP A C 1
ATOM 654 O O . TRP A 1 88 ? -13.773 -6.351 -0.664 1.00 91.50 88 TRP A O 1
ATOM 664 N N . THR A 1 89 ? -12.200 -7.434 -1.857 1.00 90.94 89 THR A N 1
ATOM 665 C CA . THR A 1 89 ? -11.043 -7.008 -1.061 1.00 90.94 89 THR A CA 1
ATOM 666 C C . THR A 1 89 ? -10.135 -6.176 -1.953 1.00 90.94 89 THR A C 1
ATOM 668 O O . THR A 1 89 ? -9.696 -6.679 -2.976 1.00 90.94 89 THR A O 1
ATOM 671 N N . ASN A 1 90 ? -9.838 -4.941 -1.552 1.00 93.69 90 ASN A N 1
ATOM 672 C CA . ASN A 1 90 ? -8.900 -4.057 -2.242 1.00 93.69 90 ASN A CA 1
ATOM 673 C C . ASN A 1 90 ? -7.553 -4.031 -1.514 1.00 93.69 90 ASN A C 1
ATOM 675 O O . ASN A 1 90 ? -7.484 -3.810 -0.295 1.00 93.69 90 ASN A O 1
ATOM 679 N N . TRP A 1 91 ? -6.487 -4.170 -2.288 1.00 93.31 91 TRP A N 1
ATOM 680 C CA . TRP A 1 91 ? -5.094 -4.004 -1.911 1.00 93.31 91 TRP A CA 1
ATOM 681 C C . TRP A 1 91 ? -4.555 -2.753 -2.607 1.00 93.31 91 TRP A C 1
ATOM 683 O O . TRP A 1 91 ? -4.482 -2.720 -3.8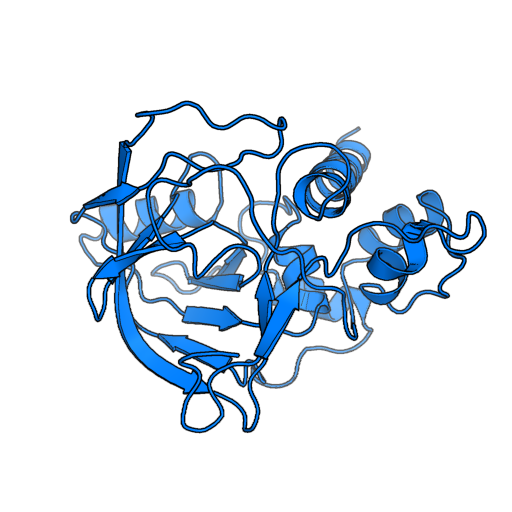24 1.00 93.31 91 TRP A O 1
ATOM 693 N N . SER A 1 92 ? -4.149 -1.720 -1.864 1.00 93.69 92 SER A N 1
ATOM 694 C CA . SER A 1 92 ? -3.769 -0.433 -2.480 1.00 93.69 92 SER A CA 1
ATOM 695 C C . SER A 1 92 ? -2.652 0.304 -1.744 1.00 93.69 92 SER A C 1
ATOM 697 O O . SER A 1 92 ? -2.622 0.312 -0.508 1.00 93.69 92 SER A O 1
ATOM 699 N N . ILE A 1 93 ? -1.790 1.017 -2.477 1.00 94.44 93 ILE A N 1
ATOM 700 C CA . ILE A 1 93 ? -0.876 2.007 -1.891 1.00 94.44 93 ILE A CA 1
ATOM 701 C C . ILE A 1 93 ? -1.584 3.364 -1.747 1.00 94.44 93 ILE A C 1
ATOM 703 O O . ILE A 1 93 ? -1.869 4.071 -2.715 1.00 94.44 93 ILE A O 1
ATOM 707 N N . ALA A 1 94 ? -1.801 3.759 -0.497 1.00 93.94 94 ALA A N 1
ATOM 708 C CA . ALA A 1 94 ? -2.056 5.133 -0.077 1.00 93.94 94 ALA A CA 1
ATOM 709 C C . ALA A 1 94 ? -0.996 5.501 0.970 1.00 93.94 94 ALA A C 1
ATOM 711 O O . ALA A 1 94 ? -0.604 4.633 1.752 1.00 93.94 94 ALA A O 1
ATOM 712 N N . ARG A 1 95 ? -0.488 6.741 0.979 1.00 94.38 95 ARG A N 1
ATOM 713 C CA . ARG A 1 95 ? 0.522 7.146 1.971 1.00 94.38 95 ARG A CA 1
ATOM 714 C C . ARG A 1 95 ? -0.115 7.410 3.335 1.00 94.38 95 ARG A C 1
ATOM 716 O O . ARG A 1 95 ? -1.273 7.825 3.404 1.00 94.38 95 ARG A O 1
ATOM 723 N N . ALA A 1 96 ? 0.655 7.208 4.403 1.00 95.25 96 ALA A N 1
ATOM 724 C CA . ALA A 1 96 ? 0.237 7.571 5.751 1.00 95.25 96 ALA A CA 1
ATOM 725 C C . ALA A 1 96 ? 1.409 8.025 6.640 1.00 95.25 96 ALA A C 1
ATOM 727 O O . ALA A 1 96 ? 2.483 7.410 6.698 1.00 95.25 96 ALA A O 1
ATOM 728 N N . MET A 1 97 ? 1.155 9.110 7.362 1.00 94.12 97 MET A N 1
ATOM 729 C CA . MET A 1 97 ? 2.043 9.801 8.285 1.00 94.12 97 MET A CA 1
ATOM 730 C C . MET A 1 97 ? 1.748 9.371 9.725 1.00 94.12 97 MET A C 1
ATOM 732 O O . MET A 1 97 ? 0.589 9.219 10.106 1.00 94.12 97 MET A O 1
ATOM 736 N N . VAL A 1 98 ? 2.773 9.194 10.560 1.00 92.69 98 VAL A N 1
ATOM 737 C CA . VAL A 1 98 ? 2.584 8.937 11.997 1.00 92.69 98 VAL A CA 1
ATOM 738 C C . VAL A 1 98 ? 2.011 10.187 12.665 1.00 92.69 98 VAL A C 1
ATOM 740 O O . VAL A 1 98 ? 2.700 11.199 12.767 1.00 92.69 98 VAL A O 1
ATOM 743 N N . HIS A 1 99 ? 0.773 10.092 13.152 1.00 91.94 99 HIS A N 1
ATOM 744 C CA . HIS A 1 99 ? 0.090 11.166 13.874 1.00 91.94 99 HIS A CA 1
ATOM 745 C C . HIS A 1 99 ? 0.338 11.066 15.389 1.00 91.94 99 HIS A C 1
ATOM 747 O O . HIS A 1 99 ? 0.673 12.056 16.034 1.00 91.94 99 HIS A O 1
ATOM 753 N N . ASN A 1 100 ? 0.226 9.866 15.974 1.00 90.56 100 ASN A N 1
ATOM 754 C CA . ASN A 1 100 ? 0.576 9.614 17.377 1.00 90.56 100 ASN A CA 1
ATOM 755 C C . ASN A 1 100 ? 0.974 8.139 17.609 1.00 90.56 100 ASN A C 1
ATOM 757 O O . ASN A 1 100 ? 1.067 7.360 16.662 1.00 90.56 100 ASN A O 1
ATOM 761 N N . LYS A 1 101 ? 1.201 7.745 18.874 1.00 88.31 101 LYS A N 1
ATOM 762 C CA . LYS A 1 101 ? 1.704 6.412 19.275 1.00 88.31 101 LYS A CA 1
ATOM 763 C C . LYS A 1 101 ? 0.952 5.210 18.682 1.00 88.31 101 LYS A C 1
ATOM 765 O O . LYS A 1 101 ? 1.528 4.130 18.601 1.00 88.31 101 LYS A O 1
ATOM 770 N N . ASN A 1 102 ? -0.323 5.368 18.323 1.00 91.94 102 ASN A N 1
ATOM 771 C CA . ASN A 1 102 ? -1.155 4.295 17.783 1.00 91.94 102 ASN A CA 1
ATOM 772 C C . ASN A 1 102 ? -2.120 4.762 16.678 1.00 91.94 102 ASN A C 1
ATOM 774 O O . ASN A 1 102 ? -3.114 4.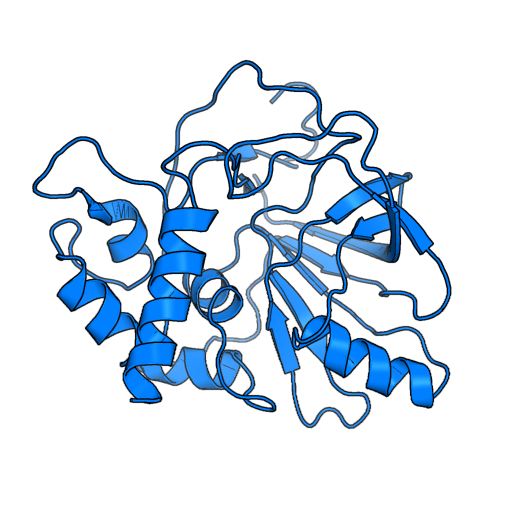088 16.419 1.00 91.94 102 ASN A O 1
ATOM 778 N N . HIS A 1 103 ? -1.832 5.885 16.015 1.00 95.00 103 HIS A N 1
ATOM 779 C CA . HIS A 1 103 ? -2.617 6.377 14.880 1.00 95.00 103 HIS A CA 1
ATOM 780 C C . HIS A 1 103 ? -1.709 6.928 13.782 1.00 95.00 103 HIS A C 1
ATOM 782 O O . HIS A 1 103 ? -0.773 7.685 14.058 1.00 95.00 103 HIS A O 1
ATOM 788 N N . LEU A 1 104 ? -2.038 6.597 12.536 1.00 96.62 104 LEU A N 1
ATOM 789 C CA . LEU A 1 104 ? -1.557 7.317 11.357 1.00 96.62 104 LEU A CA 1
ATOM 790 C C . LEU A 1 104 ? -2.671 8.244 10.841 1.00 96.62 104 LEU A C 1
ATOM 792 O O . LEU A 1 104 ? -3.845 7.967 11.079 1.00 96.62 104 LEU A O 1
ATOM 796 N N . ALA A 1 105 ? -2.314 9.296 10.115 1.00 97.06 105 ALA A N 1
ATOM 797 C CA . ALA A 1 105 ? -3.212 10.037 9.225 1.00 97.06 105 ALA A CA 1
ATOM 798 C C . ALA A 1 105 ? -2.781 9.746 7.779 1.00 97.06 105 ALA A C 1
ATOM 800 O O . ALA A 1 105 ? -1.592 9.520 7.548 1.00 97.06 105 ALA A O 1
ATOM 801 N N . GLY A 1 106 ? -3.694 9.681 6.811 1.00 95.56 106 GLY A N 1
ATOM 802 C CA . GLY A 1 106 ? -3.311 9.292 5.449 1.00 95.56 106 GLY A CA 1
ATOM 803 C C . GLY A 1 106 ? -4.413 9.415 4.407 1.00 95.56 106 GLY A C 1
ATOM 804 O O . GLY A 1 106 ? -5.601 9.406 4.725 1.00 95.56 106 GLY A O 1
ATOM 805 N N . LEU A 1 107 ? -4.004 9.508 3.146 1.00 94.94 107 LEU A N 1
ATOM 806 C CA . LEU A 1 107 ? -4.890 9.866 2.041 1.00 94.94 107 LEU A CA 1
ATOM 807 C C . LEU A 1 107 ? -5.994 8.823 1.807 1.00 94.94 107 LEU A C 1
ATOM 809 O O . LEU A 1 107 ? -5.720 7.633 1.653 1.00 94.94 107 LEU A O 1
ATOM 813 N N . VAL A 1 108 ? -7.240 9.288 1.698 1.00 96.38 108 VAL A N 1
ATOM 814 C CA . VAL A 1 108 ? -8.409 8.494 1.277 1.00 96.38 108 VAL A CA 1
ATOM 815 C C . VAL A 1 108 ? -9.129 9.302 0.197 1.00 96.38 108 VAL A C 1
ATOM 817 O O . VAL A 1 108 ? -10.074 10.033 0.473 1.00 96.38 108 VAL A O 1
ATOM 820 N N . ILE A 1 109 ? -8.596 9.243 -1.025 1.00 93.31 109 ILE A N 1
ATOM 821 C CA . ILE A 1 109 ? -8.927 10.157 -2.131 1.00 93.31 109 ILE A CA 1
ATOM 822 C C . ILE A 1 109 ? -9.848 9.490 -3.160 1.00 93.31 109 ILE A C 1
ATOM 824 O O . ILE A 1 109 ? -9.562 8.390 -3.635 1.00 93.31 109 ILE A O 1
ATOM 828 N N . GLU A 1 110 ? -10.910 10.193 -3.547 1.00 94.06 110 GLU A N 1
ATOM 829 C CA . GLU A 1 110 ? -11.775 9.871 -4.687 1.00 94.06 110 GLU A CA 1
ATOM 830 C C . GLU A 1 110 ? -10.985 9.938 -6.015 1.00 94.06 110 GLU A C 1
ATOM 832 O O . GLU A 1 110 ? -10.187 10.861 -6.186 1.00 94.06 110 GLU A O 1
ATOM 837 N N . PRO A 1 111 ? -11.143 8.992 -6.965 1.00 93.50 111 PRO A N 1
ATOM 838 C CA . PRO A 1 111 ? -12.096 7.876 -7.000 1.00 93.50 111 PRO A CA 1
ATOM 839 C C . PRO A 1 111 ? -11.519 6.523 -6.529 1.00 93.50 111 PRO A C 1
ATOM 841 O O . PRO A 1 111 ? -12.085 5.477 -6.841 1.00 93.50 111 PRO A O 1
ATOM 844 N N . ARG A 1 112 ? -10.382 6.500 -5.812 1.00 94.06 112 ARG A N 1
ATOM 845 C CA . ARG A 1 112 ? -9.638 5.257 -5.512 1.00 94.06 112 ARG A CA 1
ATOM 846 C C . ARG A 1 112 ? -10.489 4.239 -4.740 1.00 94.06 112 ARG A C 1
ATOM 848 O O . ARG A 1 112 ? -11.221 4.609 -3.825 1.00 94.06 112 ARG A O 1
ATOM 855 N N . HIS A 1 113 ? -10.294 2.948 -5.001 1.00 96.69 113 HIS A N 1
ATOM 856 C CA . HIS A 1 113 ? -11.003 1.837 -4.342 1.00 96.69 113 HIS A CA 1
ATOM 857 C C . HIS A 1 113 ? -11.056 1.929 -2.802 1.00 96.69 113 HIS A C 1
ATOM 859 O O . HIS A 1 113 ? -12.102 1.693 -2.199 1.00 96.69 113 HIS A O 1
ATOM 865 N N . ILE A 1 114 ? -9.958 2.329 -2.141 1.00 96.81 114 ILE A N 1
ATOM 866 C CA . ILE A 1 114 ? -9.924 2.521 -0.677 1.00 96.81 114 ILE A CA 1
ATOM 867 C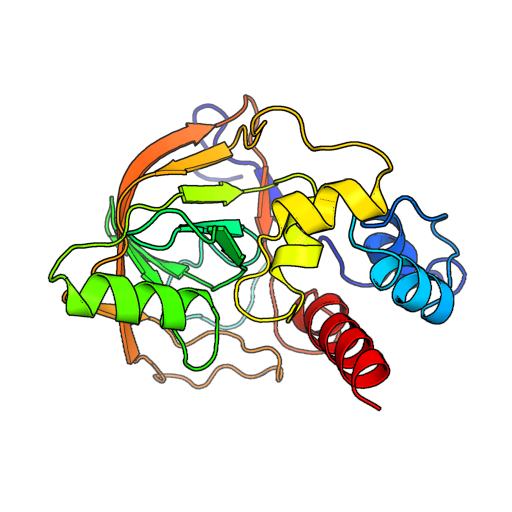 C . ILE A 1 114 ? -10.916 3.595 -0.198 1.00 96.81 114 ILE A C 1
ATOM 869 O O . ILE A 1 114 ? -11.528 3.430 0.856 1.00 96.81 114 ILE A O 1
ATOM 873 N N . TRP A 1 115 ? -11.129 4.654 -0.987 1.00 98.06 115 TRP A N 1
ATOM 874 C CA . TRP A 1 115 ? -12.181 5.640 -0.749 1.00 98.06 115 TRP A CA 1
ATOM 875 C C . TRP A 1 115 ? -13.560 5.045 -1.040 1.00 98.06 115 TRP A C 1
ATOM 877 O O . TRP A 1 115 ? -14.440 5.152 -0.193 1.00 98.06 115 TRP A O 1
ATOM 887 N N . GLN A 1 116 ? -13.750 4.337 -2.159 1.00 97.94 116 GLN A N 1
ATOM 888 C CA . GLN A 1 116 ? -15.048 3.726 -2.487 1.00 97.94 116 GLN A CA 1
ATOM 889 C C . GLN A 1 116 ? -15.541 2.783 -1.375 1.00 97.94 116 GLN A C 1
ATOM 891 O O . GLN A 1 116 ? -16.687 2.878 -0.931 1.00 97.94 116 GLN A O 1
ATOM 896 N N . ILE A 1 117 ? -14.658 1.914 -0.875 1.00 97.88 117 ILE A N 1
ATOM 897 C CA . ILE A 1 117 ? -14.936 0.998 0.238 1.00 97.88 117 ILE A CA 1
ATOM 898 C C . ILE A 1 117 ? -15.171 1.781 1.535 1.00 97.88 117 ILE A C 1
ATOM 900 O O . ILE A 1 117 ? -16.129 1.488 2.250 1.00 97.88 117 ILE A O 1
ATOM 904 N N . HIS A 1 118 ? -14.380 2.821 1.821 1.00 98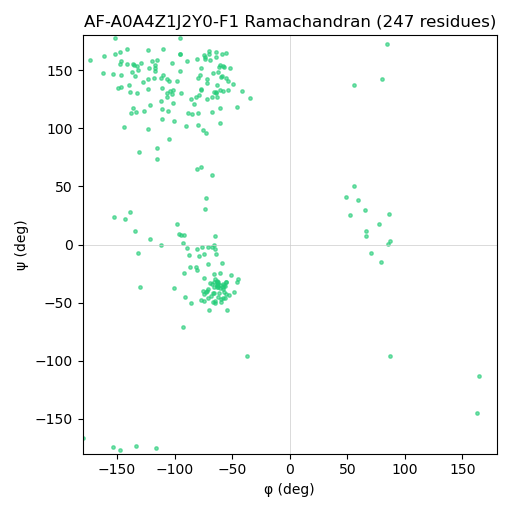.19 118 HIS A N 1
ATOM 905 C CA . HIS A 1 118 ? -14.634 3.714 2.957 1.00 98.19 118 HIS A CA 1
ATOM 906 C C . HIS A 1 118 ? -16.048 4.323 2.905 1.00 98.19 118 HIS A C 1
ATOM 908 O O . HIS A 1 118 ? -16.746 4.324 3.919 1.00 98.19 118 HIS A O 1
ATOM 914 N N . GLN A 1 119 ? -16.525 4.756 1.733 1.00 98.25 119 GLN A N 1
ATOM 915 C CA . GLN A 1 119 ? -17.888 5.278 1.579 1.00 98.25 119 GLN A CA 1
ATOM 916 C C . GLN A 1 119 ? -18.968 4.206 1.818 1.00 98.25 119 GLN A C 1
ATOM 918 O O . GLN A 1 119 ? -20.029 4.532 2.348 1.00 98.25 119 GLN A O 1
ATOM 923 N N . GLN A 1 120 ? -18.717 2.931 1.495 1.00 98.12 120 GLN A N 1
ATOM 924 C CA . GLN A 1 120 ? -19.638 1.826 1.815 1.00 98.12 120 GLN A CA 1
ATOM 925 C C . GLN A 1 120 ? -19.741 1.598 3.331 1.00 98.12 120 GLN A C 1
ATOM 927 O O . GLN A 1 120 ? -20.841 1.594 3.882 1.00 98.12 120 GLN A O 1
ATOM 932 N N . TRP A 1 121 ? -18.607 1.506 4.030 1.00 98.44 121 TRP A N 1
ATOM 933 C CA . TRP A 1 121 ? -18.572 1.382 5.494 1.00 98.44 121 TRP A CA 1
ATOM 934 C C . TRP A 1 121 ? -19.184 2.596 6.211 1.00 98.44 121 TRP A C 1
ATOM 936 O O . TRP A 1 121 ? -19.914 2.446 7.195 1.00 98.44 121 TRP A O 1
ATOM 946 N N . LYS A 1 122 ? -18.974 3.801 5.668 1.00 97.81 122 LYS A N 1
ATOM 947 C CA . LYS A 1 122 ? -19.565 5.044 6.178 1.00 97.81 122 LYS A CA 1
ATOM 948 C C . LYS A 1 122 ? -21.094 5.053 6.088 1.00 97.81 122 LYS A C 1
ATOM 950 O O . LYS A 1 122 ? -21.737 5.519 7.025 1.00 97.81 122 LYS A O 1
ATOM 955 N N . ARG A 1 123 ? -21.689 4.478 5.031 1.00 97.75 123 ARG A N 1
ATOM 956 C CA . ARG A 1 123 ? -23.156 4.320 4.897 1.00 97.75 123 ARG A CA 1
ATOM 957 C C . ARG A 1 123 ? -23.765 3.425 5.981 1.00 97.75 123 ARG A C 1
ATOM 959 O O . ARG A 1 123 ? -24.899 3.667 6.376 1.00 97.75 123 ARG A O 1
ATOM 966 N N . ILE A 1 124 ? -23.026 2.430 6.479 1.00 97.69 124 ILE A N 1
ATOM 967 C CA . ILE A 1 124 ? -23.481 1.531 7.559 1.00 97.69 124 ILE A CA 1
ATOM 968 C C . ILE A 1 124 ? -23.004 1.953 8.961 1.00 97.69 124 ILE A C 1
ATOM 970 O O . ILE A 1 124 ? -23.165 1.191 9.916 1.00 97.69 124 ILE A O 1
ATOM 974 N N . GLY A 1 125 ? -22.408 3.144 9.094 1.00 97.94 125 GLY A N 1
ATOM 975 C CA . GLY A 1 125 ? -22.023 3.729 10.382 1.00 97.94 125 GLY A CA 1
ATOM 976 C C . GLY A 1 125 ? -20.934 2.967 11.145 1.00 97.94 125 GLY A C 1
ATOM 977 O O . GLY A 1 125 ? -20.937 2.988 12.374 1.00 97.94 125 GLY A O 1
ATOM 978 N N . LYS A 1 126 ? -20.023 2.269 10.450 1.00 98.00 126 LYS A N 1
ATOM 979 C CA . LYS A 1 126 ? -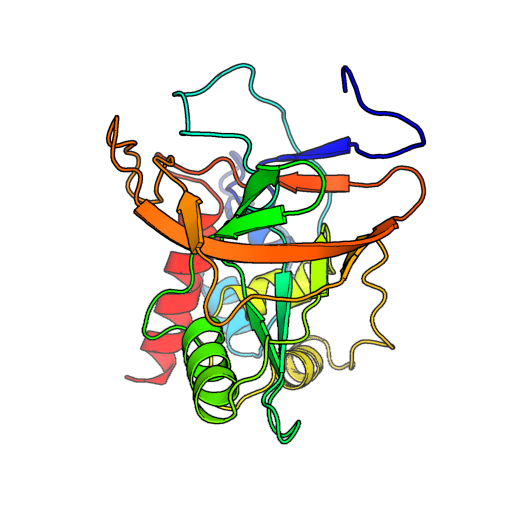18.950 1.476 11.078 1.00 98.00 126 LYS A CA 1
ATOM 980 C C . LYS A 1 126 ? -17.571 1.836 10.532 1.00 98.00 126 LYS A C 1
ATOM 982 O O . LYS A 1 126 ? -17.400 1.996 9.330 1.00 98.00 126 LYS A O 1
ATOM 987 N N . ASP A 1 127 ? -16.589 1.893 11.425 1.00 98.00 127 ASP A N 1
ATOM 988 C CA . ASP A 1 127 ? -15.163 1.961 11.089 1.00 98.00 127 ASP A CA 1
ATOM 989 C C . ASP A 1 127 ? -14.722 0.739 10.261 1.00 98.00 127 ASP A C 1
ATOM 991 O O . ASP A 1 127 ? -15.167 -0.384 10.509 1.00 98.00 127 ASP A O 1
ATOM 995 N N . ILE A 1 128 ? -13.804 0.947 9.314 1.00 98.06 128 ILE A N 1
ATOM 996 C CA . ILE A 1 128 ? -13.364 -0.077 8.355 1.00 98.06 128 ILE A CA 1
ATOM 997 C C . ILE A 1 128 ? -12.282 -0.961 8.997 1.00 98.06 128 ILE A C 1
ATOM 999 O O . ILE A 1 128 ? -11.220 -0.438 9.357 1.00 98.06 128 ILE A O 1
ATOM 1003 N N . PRO A 1 129 ? -12.469 -2.290 9.109 1.00 96.69 129 PRO A N 1
ATOM 1004 C CA . PRO A 1 129 ? -11.402 -3.212 9.490 1.00 96.69 129 PRO A CA 1
ATOM 1005 C C . PRO A 1 129 ? -10.296 -3.205 8.431 1.00 96.69 129 PRO A C 1
ATOM 1007 O O . PRO A 1 129 ? -10.572 -3.343 7.239 1.00 96.69 129 PRO A O 1
ATOM 1010 N N . ARG A 1 130 ? -9.036 -3.059 8.854 1.00 94.00 130 ARG A N 1
ATOM 1011 C CA . ARG A 1 130 ? -7.896 -2.958 7.932 1.00 94.00 130 ARG A CA 1
ATOM 1012 C C . ARG A 1 130 ? -6.687 -3.784 8.356 1.00 94.00 130 ARG A C 1
ATOM 1014 O O . ARG A 1 130 ? -6.413 -3.962 9.548 1.00 94.00 130 ARG A O 1
ATOM 1021 N N . ALA A 1 131 ? -5.873 -4.125 7.363 1.00 92.88 131 ALA A N 1
ATOM 1022 C CA . ALA A 1 131 ? -4.446 -4.359 7.544 1.00 92.88 131 ALA A CA 1
ATOM 1023 C C . ALA A 1 131 ? -3.630 -3.305 6.773 1.00 92.88 131 ALA A C 1
ATOM 1025 O O . ALA A 1 131 ? -4.118 -2.669 5.839 1.00 92.88 131 ALA A O 1
ATOM 1026 N N . LEU A 1 132 ? -2.376 -3.109 7.170 1.00 93.50 132 LEU A N 1
ATOM 1027 C CA . LEU A 1 132 ? -1.356 -2.410 6.388 1.00 93.50 132 LEU A CA 1
ATOM 1028 C C . LEU A 1 132 ? -0.055 -3.202 6.510 1.00 93.50 132 LEU A C 1
ATOM 1030 O O . LEU A 1 132 ? 0.492 -3.306 7.611 1.00 93.50 132 LEU A O 1
ATOM 1034 N N . ALA A 1 133 ? 0.403 -3.781 5.402 1.00 91.62 133 ALA A N 1
ATOM 1035 C CA . ALA A 1 133 ? 1.529 -4.708 5.357 1.00 91.62 133 ALA A CA 1
ATOM 1036 C C . ALA A 1 133 ? 2.752 -4.120 4.636 1.00 91.62 133 ALA A C 1
ATOM 1038 O O . ALA A 1 133 ? 2.627 -3.417 3.635 1.00 91.62 133 ALA A O 1
ATOM 1039 N N . PHE A 1 134 ? 3.949 -4.435 5.132 1.00 89.81 134 PHE A N 1
ATOM 1040 C CA . PHE A 1 134 ? 5.216 -3.824 4.727 1.00 89.81 134 PHE A CA 1
ATOM 1041 C C . PHE A 1 134 ? 6.221 -4.859 4.225 1.00 89.81 134 PHE A C 1
ATOM 1043 O O . PHE A 1 134 ? 6.443 -5.902 4.846 1.00 89.81 134 PHE A O 1
ATOM 1050 N N . GLY A 1 135 ? 6.862 -4.558 3.093 1.00 85.25 135 GLY A N 1
ATOM 1051 C CA . GLY A 1 135 ? 7.776 -5.496 2.436 1.00 85.25 135 GLY A CA 1
ATOM 1052 C C . GLY A 1 135 ? 7.060 -6.794 2.061 1.00 85.25 135 GLY A C 1
ATOM 1053 O O . GLY A 1 135 ? 7.620 -7.878 2.249 1.00 85.25 135 GLY A O 1
ATOM 1054 N N . VAL A 1 136 ? 5.803 -6.655 1.627 1.00 86.19 136 VAL A N 1
ATOM 1055 C CA . VAL A 1 136 ? 4.969 -7.702 1.024 1.00 86.19 136 VAL A CA 1
ATOM 1056 C C . VAL A 1 136 ? 5.693 -8.310 -0.183 1.00 86.19 136 VAL A C 1
ATOM 1058 O O . VAL A 1 136 ? 6.645 -7.693 -0.673 1.00 86.19 136 VAL A O 1
ATOM 1061 N N . PRO A 1 137 ? 5.276 -9.480 -0.701 1.00 85.19 137 PRO A N 1
ATOM 1062 C CA . PRO A 1 137 ? 5.731 -9.942 -2.008 1.00 85.19 137 PRO A CA 1
ATOM 1063 C C . PRO A 1 137 ? 5.654 -8.785 -3.024 1.00 85.19 137 PRO A C 1
ATOM 1065 O O . PRO A 1 137 ? 4.557 -8.277 -3.243 1.00 85.19 137 PRO A O 1
ATOM 1068 N N . PRO A 1 138 ? 6.767 -8.332 -3.642 1.00 82.81 138 PRO A N 1
ATOM 1069 C CA . PRO A 1 138 ? 6.742 -7.217 -4.600 1.00 82.81 138 PRO A CA 1
ATOM 1070 C C . PRO A 1 138 ? 5.949 -7.521 -5.873 1.00 82.81 138 PRO A C 1
ATOM 1072 O O . PRO A 1 138 ? 5.754 -6.656 -6.707 1.00 82.81 138 PRO A O 1
ATOM 1075 N N . ALA A 1 139 ? 5.474 -8.759 -5.977 1.00 79.06 139 ALA A N 1
ATOM 1076 C CA . ALA A 1 139 ? 4.152 -9.098 -6.462 1.00 79.06 139 ALA A CA 1
ATOM 1077 C C . ALA A 1 139 ? 3.061 -8.097 -6.037 1.00 79.06 139 ALA A C 1
ATOM 1079 O O . ALA A 1 139 ? 2.891 -7.069 -6.683 1.00 79.06 139 ALA A O 1
ATOM 1080 N N . ALA A 1 140 ? 2.335 -8.385 -4.959 1.00 83.75 140 ALA A N 1
ATOM 1081 C CA . ALA A 1 140 ? 1.152 -7.669 -4.502 1.00 83.75 140 ALA A CA 1
ATOM 1082 C C . ALA A 1 140 ? 1.289 -6.131 -4.505 1.00 83.75 140 ALA A C 1
ATOM 1084 O O . ALA A 1 140 ? 0.322 -5.447 -4.820 1.00 83.75 140 ALA A O 1
ATOM 1085 N N . ILE A 1 141 ? 2.486 -5.578 -4.257 1.00 88.06 141 ILE A N 1
ATOM 1086 C CA . ILE A 1 141 ? 2.730 -4.123 -4.304 1.00 88.06 141 ILE A CA 1
ATOM 1087 C C . ILE A 1 141 ? 2.590 -3.503 -5.716 1.00 88.06 141 ILE A C 1
ATOM 1089 O O . ILE A 1 141 ? 2.260 -2.325 -5.828 1.00 88.06 141 ILE A O 1
ATOM 1093 N N . MET A 1 142 ? 2.792 -4.284 -6.786 1.00 83.56 142 MET A N 1
ATOM 1094 C CA . MET A 1 142 ? 2.586 -3.867 -8.182 1.00 83.56 142 MET A CA 1
ATOM 1095 C C . MET A 1 142 ? 1.095 -3.789 -8.526 1.00 83.56 142 MET A C 1
ATOM 1097 O O . MET A 1 142 ? 0.653 -2.757 -9.013 1.00 83.56 142 MET A O 1
ATOM 1101 N N . ALA A 1 143 ? 0.300 -4.822 -8.210 1.00 83.44 143 ALA A N 1
ATOM 1102 C CA . ALA A 1 143 ? -1.159 -4.768 -8.417 1.00 83.44 143 ALA A CA 1
ATOM 1103 C C . ALA A 1 143 ? -1.805 -3.719 -7.505 1.00 83.44 143 ALA A C 1
ATOM 1105 O O . ALA A 1 143 ? -2.642 -2.958 -7.962 1.00 83.44 143 ALA A O 1
ATOM 1106 N N . ALA A 1 144 ? -1.315 -3.566 -6.271 1.00 87.69 144 ALA A N 1
ATOM 1107 C CA . ALA A 1 144 ? -1.727 -2.488 -5.372 1.00 87.69 144 ALA A CA 1
ATOM 1108 C C . ALA A 1 144 ? -1.295 -1.073 -5.817 1.00 87.69 144 ALA A C 1
ATOM 1110 O O . ALA A 1 144 ? -1.612 -0.088 -5.142 1.00 87.69 144 ALA A O 1
ATOM 1111 N N . SER A 1 145 ? -0.570 -0.968 -6.934 1.00 88.00 145 SER A N 1
ATOM 1112 C CA . SER A 1 145 ? -0.244 0.277 -7.639 1.00 88.00 145 SER A CA 1
ATOM 1113 C C . SER A 1 145 ? -0.948 0.385 -9.006 1.00 88.00 145 SER A C 1
ATOM 1115 O O . SER A 1 145 ? -0.735 1.368 -9.715 1.00 88.00 145 SER A O 1
ATOM 1117 N N . MET A 1 146 ? -1.742 -0.618 -9.397 1.00 84.31 146 MET A N 1
ATOM 1118 C CA . MET A 1 146 ? -2.391 -0.748 -10.704 1.00 84.31 146 MET A CA 1
ATOM 1119 C C . MET A 1 146 ? -3.873 -0.367 -10.586 1.00 84.31 146 MET A C 1
ATOM 1121 O O . MET A 1 146 ? -4.546 -0.877 -9.690 1.00 84.31 146 MET A O 1
ATOM 1125 N N . PRO A 1 147 ? -4.410 0.513 -11.449 1.00 85.44 147 PRO A N 1
ATOM 1126 C CA . PRO A 1 147 ? -5.825 0.869 -11.427 1.00 85.44 147 PRO A CA 1
ATOM 1127 C C . PRO A 1 147 ? -6.663 -0.201 -12.151 1.00 85.44 147 PRO A C 1
ATOM 1129 O O . PRO A 1 147 ? -7.246 0.069 -13.198 1.00 85.44 147 PRO A O 1
ATOM 1132 N N . ILE A 1 148 ? -6.683 -1.420 -11.597 1.00 83.56 148 ILE A N 1
ATOM 1133 C CA . ILE A 1 148 ? -7.529 -2.522 -12.081 1.00 83.56 148 ILE A CA 1
ATOM 1134 C C . ILE A 1 148 ? -9.026 -2.178 -11.907 1.00 83.56 148 ILE A C 1
ATOM 1136 O O . ILE A 1 148 ? -9.341 -1.300 -11.104 1.00 83.56 148 ILE A O 1
ATOM 1140 N N . PRO A 1 149 ? -9.966 -2.849 -12.601 1.00 87.00 149 PRO A N 1
ATOM 1141 C CA . PRO A 1 149 ? -11.388 -2.502 -12.528 1.00 87.00 149 PRO A CA 1
ATOM 1142 C C . PRO A 1 149 ? -12.029 -2.652 -11.135 1.00 87.00 149 PRO A C 1
ATOM 1144 O O . PRO A 1 149 ? -11.696 -3.567 -10.376 1.00 87.00 149 PRO A O 1
ATOM 1147 N N . ASP A 1 150 ? -13.024 -1.802 -10.850 1.00 88.56 150 ASP A N 1
ATOM 1148 C CA . ASP A 1 150 ? -13.835 -1.838 -9.624 1.00 88.56 150 ASP A CA 1
ATOM 1149 C C . ASP A 1 150 ? -14.371 -3.251 -9.322 1.00 88.56 150 ASP A C 1
ATOM 1151 O O . ASP A 1 150 ? -14.842 -3.974 -10.203 1.00 88.56 150 ASP A O 1
ATOM 1155 N N . GLY A 1 151 ? -14.339 -3.651 -8.048 1.00 85.56 151 GLY A N 1
ATOM 1156 C CA . GLY A 1 151 ? -14.825 -4.962 -7.601 1.00 85.56 151 GLY A CA 1
ATOM 1157 C C . GLY A 1 151 ? -13.865 -6.134 -7.848 1.00 85.56 151 GLY A C 1
ATOM 1158 O O . GLY A 1 151 ? -14.028 -7.187 -7.224 1.00 85.56 151 GLY A O 1
ATOM 1159 N N . VAL A 1 152 ? -12.837 -5.979 -8.691 1.00 84.56 152 VAL A N 1
ATOM 1160 C CA . VAL A 1 152 ? -11.797 -7.003 -8.861 1.00 84.56 152 VAL A CA 1
ATOM 1161 C C . VAL A 1 152 ? -10.915 -7.025 -7.613 1.00 84.56 152 VAL A C 1
ATOM 1163 O O . VAL A 1 152 ? -10.364 -6.011 -7.197 1.00 84.56 152 VAL A O 1
ATOM 1166 N N . THR A 1 153 ? -10.784 -8.198 -6.994 1.00 84.69 153 THR A N 1
ATOM 1167 C CA . THR A 1 153 ? -9.874 -8.399 -5.858 1.00 84.69 153 THR A CA 1
ATOM 1168 C C . THR A 1 153 ? -8.477 -8.718 -6.375 1.00 84.69 153 THR A C 1
ATOM 1170 O O . THR A 1 153 ? -8.300 -9.691 -7.115 1.00 84.69 153 THR A O 1
ATOM 1173 N N . GLU A 1 154 ? -7.468 -7.959 -5.943 1.00 84.31 154 GLU A N 1
ATOM 1174 C CA . GLU A 1 154 ? -6.098 -8.095 -6.440 1.00 84.31 154 GLU A CA 1
ATOM 1175 C C . GLU A 1 154 ? -5.577 -9.517 -6.221 1.00 84.31 154 GLU A C 1
ATOM 1177 O O . GLU A 1 154 ? -4.936 -10.046 -7.115 1.00 84.31 154 GLU A O 1
ATOM 1182 N N . SER A 1 155 ? -5.885 -10.200 -5.108 1.00 76.19 155 SER A N 1
ATOM 1183 C CA . SER A 1 155 ? -5.411 -11.581 -4.870 1.00 76.19 155 SER A CA 1
ATOM 1184 C C . SER A 1 155 ? -5.874 -12.604 -5.919 1.00 76.19 155 SER A C 1
ATOM 1186 O O . SER A 1 155 ? -5.178 -13.597 -6.135 1.00 76.19 155 SER A O 1
ATOM 1188 N N . GLY A 1 156 ? -6.984 -12.345 -6.619 1.00 69.06 156 GLY A N 1
ATOM 1189 C CA . GLY A 1 156 ? -7.390 -13.110 -7.802 1.00 69.06 156 GLY A CA 1
ATOM 1190 C C . GLY A 1 156 ? -6.530 -12.774 -9.024 1.00 69.06 156 GLY A C 1
ATOM 1191 O O . GLY A 1 156 ? -6.055 -13.672 -9.717 1.00 69.06 156 GLY A O 1
ATOM 1192 N N . TYR A 1 157 ? -6.241 -11.485 -9.227 1.00 71.31 157 TYR A N 1
ATOM 1193 C CA . TYR A 1 157 ? -5.292 -11.005 -10.237 1.00 71.31 157 TYR A CA 1
ATOM 1194 C C . TYR A 1 157 ? -3.853 -11.501 -9.980 1.00 71.31 157 TYR A C 1
ATOM 1196 O O . TYR A 1 157 ? -3.143 -11.797 -10.940 1.00 71.31 157 TYR A O 1
ATOM 1204 N N . ILE A 1 158 ? -3.429 -11.692 -8.714 1.00 71.06 158 ILE A N 1
ATOM 1205 C CA . ILE A 1 158 ? -2.126 -12.296 -8.374 1.00 71.06 158 ILE A CA 1
ATOM 1206 C C . ILE A 1 158 ? -2.017 -13.661 -9.075 1.00 71.06 158 ILE A C 1
ATOM 1208 O O . ILE A 1 158 ? -1.056 -13.884 -9.815 1.00 71.06 158 ILE A O 1
ATOM 1212 N N . GLY A 1 159 ? -2.980 -14.563 -8.832 1.00 66.81 159 GLY A N 1
ATOM 1213 C CA . GLY A 1 159 ? -2.906 -15.958 -9.282 1.00 66.81 159 GLY A CA 1
ATOM 1214 C C . GLY A 1 159 ? -2.677 -16.092 -10.789 1.00 66.81 159 GLY A C 1
ATOM 1215 O O . GLY A 1 159 ? -1.973 -17.001 -11.233 1.00 66.81 159 GLY A O 1
ATOM 1216 N N . ALA A 1 160 ? -3.205 -15.132 -11.552 1.00 70.81 160 ALA A N 1
ATOM 1217 C CA . ALA A 1 160 ? -3.071 -15.057 -12.996 1.00 70.81 160 ALA A CA 1
ATOM 1218 C C . ALA A 1 160 ? -1.646 -14.730 -13.491 1.00 70.81 160 ALA A C 1
ATOM 1220 O O . ALA A 1 160 ? -1.274 -15.287 -14.522 1.00 70.81 160 ALA A O 1
ATOM 1221 N N . MET A 1 161 ? -0.809 -13.923 -12.801 1.00 66.19 161 MET A N 1
ATOM 1222 C CA . MET A 1 161 ? 0.581 -13.766 -13.293 1.00 66.19 161 MET A CA 1
ATOM 1223 C C . MET A 1 161 ? 1.352 -15.055 -13.084 1.00 66.19 161 MET A C 1
ATOM 1225 O O . MET A 1 161 ? 2.045 -15.540 -13.982 1.00 66.19 161 MET A O 1
ATOM 1229 N N . THR A 1 162 ? 1.369 -15.483 -11.825 1.00 62.38 162 THR A N 1
ATOM 1230 C CA . THR A 1 162 ? 2.397 -16.378 -11.303 1.00 62.38 162 THR A CA 1
ATOM 1231 C C . THR A 1 162 ? 2.150 -17.827 -11.696 1.00 62.38 162 THR A C 1
ATOM 1233 O O . THR A 1 162 ? 3.021 -18.661 -11.477 1.00 62.38 162 THR A O 1
ATOM 1236 N N . GLY A 1 163 ? 0.977 -18.137 -12.266 1.00 64.31 163 GLY A N 1
ATOM 1237 C CA . GLY A 1 163 ? 0.515 -19.513 -12.465 1.00 64.31 163 GLY A CA 1
ATOM 1238 C C . GLY A 1 163 ? 0.243 -20.235 -11.139 1.00 64.31 163 GLY A C 1
ATOM 1239 O O . GLY A 1 163 ? 0.075 -21.450 -11.115 1.00 64.31 163 GLY A O 1
ATOM 1240 N N . SER A 1 164 ? 0.225 -19.489 -10.033 1.00 61.22 164 SER A N 1
ATOM 1241 C CA . SER A 1 164 ? 0.073 -19.974 -8.667 1.00 61.22 164 SER A CA 1
ATOM 1242 C C . SER A 1 164 ? -0.638 -18.911 -7.839 1.00 61.22 164 SER A C 1
ATOM 1244 O O . SER A 1 164 ? -0.258 -17.737 -7.886 1.00 61.22 164 SER A O 1
ATOM 1246 N N . ALA A 1 165 ? -1.628 -19.318 -7.046 1.00 63.91 165 ALA A N 1
ATOM 1247 C CA . ALA A 1 165 ? -2.202 -18.467 -6.008 1.00 63.91 165 ALA A CA 1
ATOM 1248 C C . ALA A 1 165 ? -1.128 -18.031 -4.990 1.00 63.91 165 ALA A C 1
ATOM 1250 O O . ALA A 1 165 ? -0.050 -18.627 -4.914 1.00 63.91 165 ALA A O 1
ATOM 1251 N N . LEU A 1 166 ? -1.424 -17.008 -4.183 1.00 63.47 166 LEU A N 1
ATOM 1252 C CA . LEU A 1 166 ? -0.678 -16.815 -2.939 1.00 63.47 166 LEU A CA 1
ATOM 1253 C C . LEU A 1 166 ? -1.209 -17.783 -1.893 1.00 63.47 166 LEU A C 1
ATOM 1255 O O . LEU A 1 166 ? -2.408 -17.782 -1.611 1.00 63.47 166 LEU A O 1
ATOM 1259 N N . ASP A 1 167 ? -0.299 -18.525 -1.272 1.00 51.62 167 ASP A N 1
ATOM 1260 C CA . ASP A 1 167 ? -0.562 -19.148 0.019 1.00 51.62 167 ASP A CA 1
ATOM 1261 C C . ASP A 1 167 ? -0.954 -18.084 1.060 1.00 51.62 167 ASP A C 1
ATOM 1263 O O . ASP A 1 167 ? -0.539 -16.918 0.972 1.00 51.62 167 ASP A O 1
ATOM 1267 N N . ASP A 1 168 ? -1.743 -18.517 2.050 1.00 47.75 168 ASP A N 1
ATOM 1268 C CA . ASP A 1 168 ? -2.353 -17.696 3.105 1.00 47.75 168 ASP A CA 1
ATOM 1269 C C . ASP A 1 168 ? -1.387 -16.622 3.658 1.00 47.75 168 ASP A C 1
ATOM 1271 O O . ASP A 1 168 ? -0.207 -16.924 3.893 1.00 47.75 168 ASP A O 1
ATOM 1275 N N . PRO A 1 169 ? -1.812 -15.345 3.794 1.00 44.41 169 PRO A N 1
ATOM 1276 C CA . PRO A 1 169 ? -0.916 -14.229 3.535 1.00 44.41 169 PRO A CA 1
ATOM 1277 C C . PRO A 1 169 ? 0.321 -14.199 4.435 1.00 44.41 169 PRO A C 1
ATOM 1279 O O . PRO A 1 169 ? 0.306 -13.699 5.561 1.00 44.41 169 PRO A O 1
ATOM 1282 N N . THR A 1 170 ? 1.465 -14.589 3.863 1.00 45.09 170 THR A N 1
ATOM 1283 C CA . THR A 1 170 ? 2.800 -14.442 4.469 1.00 45.09 170 THR A CA 1
ATOM 1284 C C . THR A 1 170 ? 3.290 -12.982 4.476 1.00 45.09 170 THR A C 1
ATOM 1286 O O . THR A 1 170 ? 4.476 -12.678 4.314 1.00 45.09 170 THR A O 1
ATOM 1289 N N . LEU A 1 171 ? 2.367 -12.061 4.761 1.00 54.06 171 LEU A N 1
ATOM 1290 C CA . LEU A 1 171 ? 2.547 -10.660 5.123 1.00 54.06 171 LEU A CA 1
ATOM 1291 C C . LEU A 1 171 ? 3.212 -10.573 6.505 1.00 54.06 171 LEU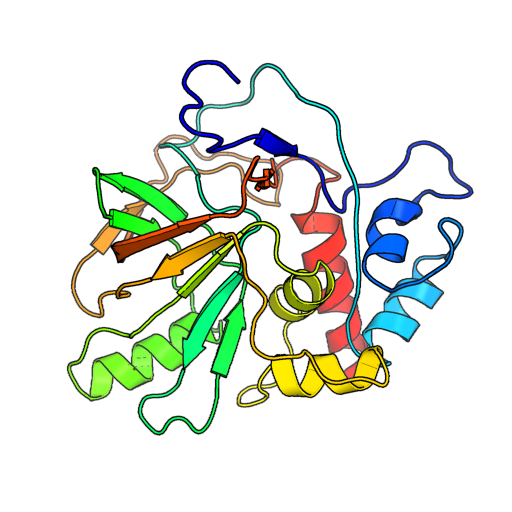 A C 1
ATOM 1293 O O . LEU A 1 171 ? 2.674 -9.997 7.441 1.00 54.06 171 LEU A O 1
ATOM 1297 N N . ARG A 1 172 ? 4.413 -11.146 6.646 1.00 52.88 172 ARG A N 1
ATOM 1298 C CA . ARG A 1 172 ? 5.142 -11.330 7.917 1.00 52.88 172 ARG A CA 1
ATOM 1299 C C . ARG A 1 172 ? 5.561 -10.016 8.598 1.00 52.88 172 ARG A C 1
ATOM 1301 O O . ARG A 1 172 ? 6.323 -10.053 9.551 1.00 52.88 172 ARG A O 1
ATOM 1308 N N . SER A 1 173 ? 5.124 -8.862 8.104 1.00 59.84 173 SER A N 1
AT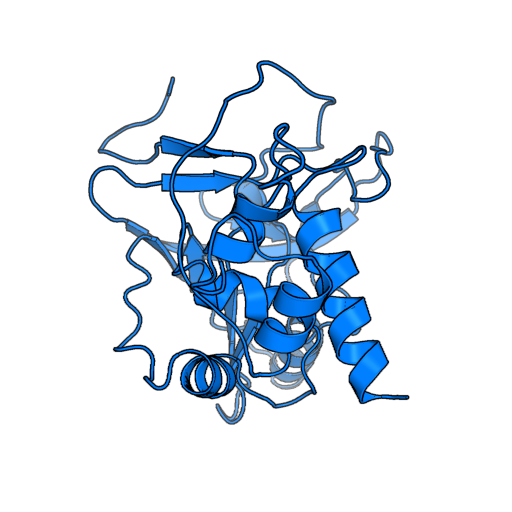OM 1309 C CA . SER A 1 173 ? 5.270 -7.548 8.728 1.00 59.84 173 SER A CA 1
ATOM 1310 C C . SER A 1 173 ? 4.013 -6.731 8.429 1.00 59.84 173 SER A C 1
ATOM 1312 O O . SER A 1 173 ? 3.886 -6.215 7.321 1.00 59.84 173 SER A O 1
ATOM 1314 N N . PHE A 1 174 ? 3.082 -6.615 9.381 1.00 76.00 174 PHE A N 1
ATOM 1315 C CA . PHE A 1 174 ? 1.853 -5.832 9.201 1.00 76.00 174 PHE A CA 1
ATOM 1316 C C . PHE A 1 174 ? 1.354 -5.179 10.491 1.00 76.00 174 PHE A C 1
ATOM 1318 O O . PHE A 1 174 ? 1.620 -5.653 11.594 1.00 76.00 174 PHE A O 1
ATOM 1325 N N . SER A 1 175 ? 0.594 -4.095 10.332 1.00 82.44 175 SER A N 1
ATOM 1326 C CA . SER A 1 175 ? -0.263 -3.530 11.376 1.00 82.44 175 SER A CA 1
ATOM 1327 C C . SER A 1 175 ? -1.726 -3.866 11.096 1.00 82.44 175 SER A C 1
ATOM 1329 O O . SER A 1 175 ? -2.161 -3.812 9.944 1.00 82.44 175 SER A O 1
ATOM 1331 N N . SER A 1 176 ? -2.492 -4.173 12.139 1.00 89.75 176 SER A N 1
ATOM 1332 C CA . SER A 1 176 ? -3.948 -4.340 12.073 1.00 89.75 176 SER A CA 1
ATOM 1333 C C . SER A 1 176 ? -4.656 -3.300 12.938 1.00 89.75 176 SER A C 1
ATOM 1335 O O . SER A 1 176 ? -4.088 -2.763 13.894 1.00 89.75 176 SER A O 1
ATOM 1337 N N . GLY A 1 177 ? -5.901 -2.986 12.589 1.00 93.88 177 GLY A N 1
ATOM 1338 C CA . GLY A 1 177 ? -6.721 -2.023 13.320 1.00 93.88 177 GLY A CA 1
ATOM 1339 C C . GLY A 1 177 ? -7.901 -1.543 12.485 1.00 93.88 177 GLY A C 1
ATOM 1340 O O . GLY A 1 177 ? -8.442 -2.315 11.694 1.00 93.88 177 GLY A O 1
ATOM 1341 N N . THR A 1 178 ? -8.273 -0.272 12.642 1.00 97.56 178 THR A N 1
ATOM 1342 C CA . THR A 1 178 ? -9.339 0.363 11.854 1.00 97.56 178 THR A CA 1
ATOM 1343 C C . THR A 1 178 ? -8.839 1.560 11.047 1.00 97.56 178 THR A C 1
ATOM 1345 O O . THR A 1 178 ? -7.789 2.143 11.336 1.00 97.56 178 THR A O 1
ATOM 1348 N N . LEU A 1 179 ? -9.579 1.889 9.993 1.00 98.06 179 LEU A N 1
ATOM 1349 C CA . LEU A 1 179 ? -9.610 3.201 9.352 1.00 98.06 179 LEU A CA 1
ATOM 1350 C C . LEU A 1 179 ? -10.944 3.845 9.746 1.00 98.06 179 LEU A C 1
ATOM 1352 O O . LEU A 1 179 ? -11.987 3.204 9.601 1.00 98.06 179 LEU A O 1
ATOM 1356 N N . SER A 1 180 ? -10.907 5.062 10.290 1.00 98.38 180 SER A N 1
ATOM 1357 C CA . SER A 1 180 ? -12.117 5.706 10.796 1.00 98.38 180 SER A CA 1
ATOM 1358 C C . SER A 1 180 ? -12.955 6.336 9.692 1.00 98.38 180 SER A C 1
ATOM 1360 O O . SER A 1 180 ? -12.415 6.919 8.755 1.00 98.38 180 SER A O 1
ATOM 1362 N N . ILE A 1 181 ? -14.280 6.250 9.837 1.00 98.19 181 ILE A N 1
ATOM 1363 C CA . ILE A 1 181 ? -15.247 6.922 8.953 1.00 98.19 181 ILE A CA 1
ATOM 1364 C C . ILE A 1 181 ? -15.592 8.358 9.397 1.00 98.19 181 ILE A C 1
ATOM 1366 O O . ILE A 1 181 ? -16.272 9.086 8.659 1.00 98.19 181 ILE A O 1
ATOM 1370 N N . THR A 1 182 ? -15.154 8.769 10.592 1.00 97.75 182 THR A N 1
ATOM 1371 C CA . THR A 1 182 ? -15.483 10.062 11.225 1.00 97.75 182 THR A CA 1
ATOM 1372 C C . THR A 1 182 ? -14.267 10.824 11.745 1.00 97.75 182 THR A C 1
ATOM 1374 O O . THR A 1 182 ? -14.257 12.047 11.643 1.00 97.75 182 THR A O 1
ATOM 1377 N N . GLU A 1 183 ? -13.251 10.153 12.293 1.00 98.12 183 GLU A N 1
ATOM 1378 C CA . GLU A 1 183 ? -12.062 10.830 12.818 1.00 98.12 183 GLU A CA 1
ATOM 1379 C C . GLU A 1 183 ? -11.050 11.180 11.722 1.00 98.12 183 GLU A C 1
ATOM 1381 O O . GLU A 1 183 ? -10.545 10.293 11.033 1.00 98.12 183 GLU A O 1
ATOM 1386 N N . THR A 1 184 ? -10.644 12.448 11.658 1.00 98.25 184 THR A N 1
ATOM 1387 C CA . THR A 1 184 ? -9.504 12.931 10.862 1.00 98.25 184 THR A CA 1
ATOM 1388 C C . THR A 1 184 ? -8.326 13.358 11.742 1.00 98.25 184 THR A C 1
ATOM 1390 O O . THR A 1 184 ? -8.439 13.412 12.973 1.00 98.25 184 THR A O 1
ATOM 1393 N N . ALA A 1 185 ? -7.171 13.586 11.124 1.00 96.94 185 ALA A N 1
ATOM 1394 C CA . ALA A 1 185 ? -6.033 14.298 11.692 1.00 96.94 185 ALA A CA 1
ATOM 1395 C C . ALA A 1 185 ? -5.214 14.983 10.577 1.00 96.94 185 ALA A C 1
ATOM 1397 O O . ALA A 1 185 ? -5.327 14.576 9.415 1.00 96.94 185 ALA A O 1
ATOM 1398 N N . PRO A 1 186 ? -4.330 15.941 10.918 1.00 95.25 186 PRO A N 1
ATOM 1399 C CA . PRO A 1 186 ? -3.455 16.589 9.949 1.00 95.25 186 PRO A CA 1
ATOM 1400 C C . PRO A 1 186 ? -2.517 15.594 9.252 1.00 95.25 186 PRO A C 1
ATOM 1402 O O . PRO A 1 186 ? -1.844 14.796 9.912 1.00 95.25 186 PRO A O 1
ATOM 1405 N N . GLU A 1 187 ? -2.430 15.682 7.927 1.00 94.50 187 GLU A N 1
ATOM 1406 C CA . GLU A 1 187 ? -1.443 15.010 7.078 1.00 94.50 187 GLU A CA 1
ATOM 1407 C C . GLU A 1 187 ? -0.925 15.982 6.008 1.00 94.50 187 GLU A C 1
ATOM 1409 O O . GLU A 1 187 ? -1.635 16.900 5.593 1.00 94.50 187 GLU A O 1
ATOM 1414 N N . GLY A 1 188 ? 0.333 15.810 5.602 1.00 89.62 188 GLY A N 1
ATOM 1415 C CA . GLY A 1 188 ? 1.021 16.727 4.697 1.00 89.62 188 GLY A CA 1
ATOM 1416 C C . GLY A 1 188 ? 1.659 17.941 5.401 1.00 89.62 188 GLY A C 1
ATOM 1417 O O . GLY A 1 188 ? 1.471 18.140 6.606 1.00 89.62 188 GLY A O 1
ATOM 1418 N N . PRO A 1 189 ? 2.438 18.761 4.672 1.00 87.62 189 PRO A N 1
ATOM 1419 C CA . PRO A 1 189 ? 2.788 18.570 3.266 1.00 87.62 189 PRO A CA 1
ATOM 1420 C C . PRO A 1 189 ? 3.746 17.391 3.057 1.00 87.62 189 PRO A C 1
ATOM 1422 O O . PRO A 1 189 ? 4.364 16.899 4.003 1.00 87.62 189 PRO A O 1
ATOM 1425 N N . PHE A 1 190 ? 3.863 16.935 1.814 1.00 87.19 190 PHE A N 1
ATOM 1426 C CA . PHE A 1 190 ? 4.689 15.792 1.428 1.00 87.19 190 PHE A CA 1
ATOM 1427 C C . PHE A 1 190 ? 5.374 16.046 0.080 1.00 87.19 190 PHE A C 1
ATOM 1429 O O . PHE A 1 190 ? 4.880 16.833 -0.729 1.00 87.19 190 PHE A O 1
ATOM 1436 N N . SER A 1 191 ? 6.498 15.376 -0.175 1.00 83.50 191 SER A N 1
ATOM 1437 C CA . SER A 1 191 ? 7.174 15.396 -1.480 1.00 83.50 191 SER A CA 1
ATOM 1438 C C . SER A 1 191 ? 6.407 14.576 -2.525 1.00 83.50 191 SER A C 1
ATOM 1440 O O . SER A 1 191 ? 6.534 13.353 -2.611 1.00 83.50 191 SER A O 1
ATOM 1442 N N . GLU A 1 192 ? 5.582 15.255 -3.325 1.00 82.81 192 GLU A N 1
ATOM 1443 C CA . GLU A 1 192 ? 4.715 14.622 -4.325 1.00 82.81 192 GLU A CA 1
ATOM 1444 C C . GLU A 1 192 ? 5.478 14.117 -5.562 1.00 82.81 192 GLU A C 1
ATOM 1446 O O . GLU A 1 192 ? 6.540 14.634 -5.915 1.00 82.81 192 GLU A O 1
ATOM 1451 N N . ILE A 1 193 ? 4.856 13.182 -6.298 1.00 81.75 193 ILE A N 1
ATOM 1452 C CA . ILE A 1 193 ? 5.303 12.654 -7.609 1.00 81.75 193 ILE A CA 1
ATOM 1453 C C . ILE A 1 193 ? 5.767 13.740 -8.594 1.00 81.75 193 ILE A C 1
ATOM 1455 O O . ILE A 1 193 ? 6.630 13.494 -9.423 1.00 81.75 193 ILE A O 1
ATOM 1459 N N . HIS A 1 194 ? 5.227 14.956 -8.512 1.00 76.94 194 HIS A N 1
ATOM 1460 C CA . HIS A 1 194 ? 5.586 16.062 -9.403 1.00 76.94 194 HIS A CA 1
ATOM 1461 C C . HIS A 1 194 ? 6.963 16.689 -9.102 1.00 76.94 194 HIS A C 1
ATOM 1463 O O . HIS A 1 194 ? 7.435 17.521 -9.874 1.00 76.94 194 HIS A O 1
ATOM 1469 N N . GLY A 1 195 ? 7.618 16.319 -7.995 1.00 75.25 195 GLY A N 1
ATOM 1470 C CA . GLY A 1 195 ? 8.919 16.861 -7.591 1.00 75.25 195 GLY A CA 1
ATOM 1471 C C . GLY A 1 195 ? 8.868 18.148 -6.779 1.00 75.25 195 GLY A C 1
ATOM 1472 O O . GLY A 1 195 ? 9.840 18.907 -6.796 1.00 75.25 195 GLY A O 1
ATOM 1473 N N . TYR A 1 196 ? 7.761 18.372 -6.066 1.00 75.25 196 TYR A N 1
ATOM 1474 C CA . TYR A 1 196 ? 7.511 19.555 -5.246 1.00 75.25 196 TYR A CA 1
ATOM 1475 C C . TYR A 1 196 ? 6.951 19.168 -3.871 1.00 75.25 196 TYR A C 1
ATOM 1477 O O . TYR A 1 196 ? 6.164 18.231 -3.752 1.00 75.25 196 TYR A O 1
ATOM 1485 N N . VAL A 1 197 ? 7.338 19.943 -2.856 1.00 79.81 197 VAL A N 1
ATOM 1486 C CA . VAL A 1 197 ? 6.662 20.059 -1.556 1.00 79.81 197 VAL A CA 1
ATOM 1487 C C . VAL A 1 197 ? 6.072 21.466 -1.518 1.00 79.81 197 VAL A C 1
ATOM 1489 O O . VAL A 1 197 ? 6.784 22.416 -1.851 1.00 79.81 197 VAL A O 1
ATOM 1492 N N . PHE A 1 198 ? 4.819 21.624 -1.093 1.00 77.31 198 PHE A N 1
ATOM 1493 C CA . PHE A 1 198 ? 4.204 22.935 -0.862 1.00 77.31 198 PHE A CA 1
ATOM 1494 C C . PHE A 1 198 ? 4.214 23.237 0.649 1.00 77.31 198 PHE A C 1
ATOM 1496 O O . PHE A 1 198 ? 3.479 22.596 1.397 1.00 77.31 198 PHE A O 1
ATOM 1503 N N . PRO A 1 199 ? 5.074 24.141 1.162 1.00 74.44 199 PRO A N 1
ATOM 1504 C CA . PRO A 1 199 ? 5.196 24.353 2.604 1.00 74.44 199 PRO A CA 1
ATOM 1505 C C . PRO A 1 199 ? 3.892 24.873 3.223 1.00 74.44 199 PRO A C 1
ATOM 1507 O O . PRO A 1 199 ? 3.359 25.887 2.782 1.00 74.44 199 PRO A O 1
ATOM 1510 N N . GLY A 1 200 ? 3.404 24.190 4.262 1.00 76.19 200 GLY A N 1
ATOM 1511 C CA . GLY A 1 200 ? 2.132 24.507 4.923 1.00 76.19 200 GLY A CA 1
ATOM 1512 C C . GLY A 1 200 ? 0.886 23.879 4.284 1.00 76.19 200 GLY A C 1
ATOM 1513 O O . GLY A 1 200 ? -0.204 24.085 4.807 1.00 76.19 200 GLY A O 1
ATOM 1514 N N . ASP A 1 201 ? 1.028 23.096 3.209 1.00 86.00 201 ASP A N 1
ATOM 1515 C CA . ASP A 1 201 ? -0.072 22.366 2.560 1.00 86.00 201 ASP A CA 1
ATOM 1516 C C . ASP A 1 201 ? -0.452 21.099 3.359 1.00 86.00 201 ASP A C 1
ATOM 1518 O O . ASP A 1 201 ? -0.193 19.961 2.965 1.00 86.00 201 ASP A O 1
ATOM 1522 N N . THR A 1 202 ? -0.996 21.322 4.557 1.00 89.12 202 THR A N 1
ATOM 1523 C CA . THR A 1 202 ? -1.449 20.299 5.510 1.00 89.12 202 THR A CA 1
ATOM 1524 C C . THR A 1 202 ? -2.976 20.248 5.529 1.00 89.12 202 THR A C 1
ATOM 1526 O O . THR A 1 202 ? -3.627 21.274 5.716 1.00 89.12 202 THR A O 1
ATOM 1529 N N . HIS A 1 203 ? -3.552 19.050 5.408 1.00 92.88 203 HIS A N 1
ATOM 1530 C CA . HIS A 1 203 ? -5.003 18.836 5.321 1.00 92.88 203 HIS A CA 1
ATOM 1531 C C . HIS A 1 203 ? -5.489 17.774 6.313 1.00 92.88 203 HIS A C 1
ATOM 1533 O O . HIS A 1 203 ? -4.730 16.905 6.737 1.00 92.88 203 HIS A O 1
ATOM 1539 N N . GLU A 1 204 ? -6.770 17.830 6.675 1.00 96.69 204 GLU A N 1
ATOM 1540 C CA . GLU A 1 204 ? -7.407 16.845 7.556 1.00 96.69 204 GLU A CA 1
ATOM 1541 C C . GLU A 1 204 ? -7.768 15.565 6.789 1.00 96.69 204 GLU A C 1
ATOM 1543 O O . GLU A 1 204 ? -8.666 15.563 5.945 1.00 96.69 204 GLU A O 1
ATOM 1548 N N . TRP A 1 205 ? -7.102 14.456 7.118 1.00 97.62 205 TRP A N 1
ATOM 1549 C CA . TRP A 1 205 ? -7.299 13.151 6.482 1.00 97.62 205 TRP A CA 1
ATOM 1550 C C . TRP A 1 205 ? -7.686 12.061 7.497 1.00 97.62 205 TRP A C 1
ATOM 1552 O O . TRP A 1 205 ? -7.300 12.154 8.664 1.00 97.62 205 TRP A O 1
ATOM 1562 N N . PRO A 1 206 ? -8.437 11.011 7.102 1.00 97.94 206 PRO A N 1
ATOM 1563 C CA . PRO A 1 206 ? -8.925 9.983 8.025 1.00 97.94 206 PRO A CA 1
ATOM 1564 C C . PRO A 1 206 ? -7.843 9.306 8.883 1.00 97.94 206 PRO A C 1
ATOM 1566 O O . PRO A 1 206 ? -6.748 8.979 8.412 1.00 97.94 206 PRO A O 1
ATOM 1569 N N . LYS A 1 207 ? -8.169 9.045 10.156 1.00 98.06 207 LYS A N 1
ATOM 1570 C CA . LYS A 1 207 ? -7.287 8.346 11.099 1.00 98.06 207 LYS A CA 1
ATOM 1571 C C . LYS A 1 207 ? -7.261 6.836 10.848 1.00 98.06 207 LYS A C 1
ATOM 1573 O O . LYS A 1 207 ? -8.288 6.162 10.797 1.00 98.06 207 LYS A O 1
ATOM 1578 N N . TYR A 1 208 ? -6.055 6.280 10.838 1.00 97.88 208 TYR A N 1
ATOM 1579 C CA . TYR A 1 208 ? -5.763 4.850 10.796 1.00 97.88 208 TYR A CA 1
ATOM 1580 C C . TYR A 1 208 ? -5.302 4.383 12.181 1.00 97.88 208 TYR A C 1
ATOM 1582 O O . TYR A 1 208 ? -4.106 4.393 12.492 1.00 97.88 208 TYR A O 1
ATOM 1590 N N . LYS A 1 209 ? -6.236 3.943 13.025 1.00 97.44 209 LYS A N 1
ATOM 1591 C CA . LYS A 1 209 ? -5.939 3.379 14.349 1.00 97.44 209 LYS A CA 1
ATOM 1592 C C . LYS A 1 209 ? -5.174 2.063 14.223 1.00 97.44 209 LYS A C 1
ATOM 1594 O O . LYS A 1 209 ? -5.556 1.191 13.442 1.00 97.44 209 LYS A O 1
ATOM 1599 N N . VAL A 1 210 ? -4.080 1.914 14.962 1.00 95.00 210 VAL A N 1
ATOM 1600 C CA . VAL A 1 210 ? -3.267 0.693 15.068 1.00 95.00 210 VAL A CA 1
ATOM 1601 C C . VAL A 1 210 ? -3.616 -0.004 16.382 1.00 95.00 210 VAL A C 1
ATOM 1603 O O . VAL A 1 210 ? -3.462 0.579 17.453 1.00 95.00 210 VAL A O 1
ATOM 1606 N N . ASN A 1 211 ? -4.069 -1.255 16.293 1.00 90.50 211 ASN A N 1
ATOM 1607 C CA . ASN A 1 211 ? -4.380 -2.101 17.447 1.00 90.50 211 ASN A CA 1
ATOM 1608 C C . ASN A 1 211 ? -3.247 -3.097 17.738 1.00 90.50 211 ASN A C 1
ATOM 1610 O O . ASN A 1 211 ? -2.942 -3.347 18.899 1.00 90.50 211 ASN A O 1
ATOM 1614 N N . ALA A 1 212 ? -2.609 -3.645 16.698 1.00 89.44 212 ALA A N 1
ATOM 1615 C CA . ALA A 1 212 ? -1.467 -4.549 16.827 1.00 89.44 212 ALA A CA 1
ATOM 1616 C C . ALA A 1 212 ? -0.470 -4.372 15.671 1.00 89.44 212 ALA A C 1
AT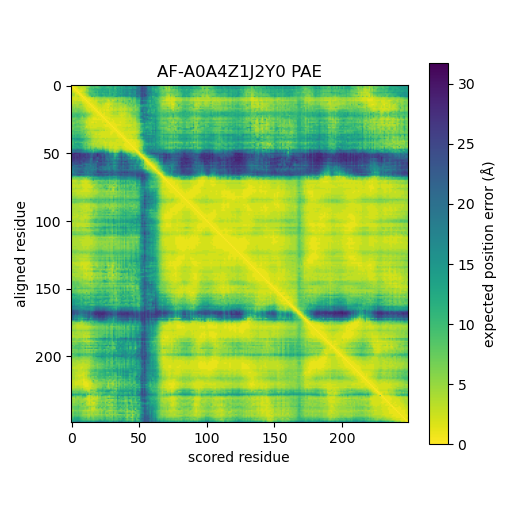OM 1618 O O . ALA A 1 212 ? -0.826 -3.900 14.588 1.00 89.44 212 ALA A O 1
ATOM 1619 N N . ILE A 1 213 ? 0.779 -4.782 15.908 1.00 89.38 213 ILE A N 1
ATOM 1620 C CA . ILE A 1 213 ? 1.853 -4.864 14.912 1.00 89.38 213 ILE A CA 1
ATOM 1621 C C . ILE A 1 213 ? 2.514 -6.235 15.061 1.00 89.38 213 ILE A C 1
ATOM 1623 O O . ILE A 1 213 ? 2.905 -6.611 16.164 1.00 89.38 213 ILE A O 1
ATOM 1627 N N . THR A 1 214 ? 2.678 -6.962 13.958 1.00 87.75 214 THR A N 1
ATOM 1628 C CA . THR A 1 214 ? 3.510 -8.173 13.893 1.00 87.75 214 THR A CA 1
ATOM 1629 C C . THR A 1 214 ? 4.656 -7.953 12.911 1.00 87.75 214 THR A C 1
ATOM 1631 O O . THR A 1 214 ? 4.525 -7.178 11.958 1.00 87.75 214 THR A O 1
ATOM 1634 N N . TYR A 1 215 ? 5.807 -8.589 13.140 1.00 85.62 215 TYR A N 1
ATOM 1635 C CA . TYR A 1 215 ? 6.967 -8.433 12.266 1.00 85.62 215 TYR A CA 1
ATOM 1636 C C . TYR A 1 215 ? 7.914 -9.637 12.275 1.00 85.62 215 TYR A C 1
ATOM 1638 O O . TYR A 1 215 ? 8.111 -10.306 13.285 1.00 85.62 215 TYR A O 1
ATOM 1646 N N . ARG A 1 216 ? 8.531 -9.884 11.116 1.00 82.50 216 ARG A N 1
ATOM 1647 C CA . ARG A 1 216 ? 9.598 -10.862 10.906 1.00 82.50 216 ARG A CA 1
ATOM 1648 C C . ARG A 1 216 ? 10.857 -10.448 11.667 1.00 82.50 216 ARG A C 1
ATOM 1650 O O . ARG A 1 216 ? 11.183 -9.261 11.715 1.00 82.50 216 ARG A O 1
ATOM 1657 N N . ASN A 1 217 ? 11.631 -11.423 12.135 1.00 80.81 217 ASN A N 1
ATOM 1658 C CA . ASN A 1 217 ? 12.979 -11.175 12.647 1.00 80.81 217 ASN A CA 1
ATOM 1659 C C . ASN A 1 217 ? 13.811 -10.416 11.595 1.00 80.81 217 ASN A C 1
ATOM 1661 O O . ASN A 1 217 ? 13.818 -10.784 10.418 1.00 80.81 217 ASN A O 1
ATOM 1665 N N . ASN A 1 218 ? 14.515 -9.361 12.017 1.00 82.12 218 ASN A N 1
ATOM 1666 C CA . ASN A 1 218 ? 15.262 -8.450 11.138 1.00 82.12 218 ASN A CA 1
ATOM 1667 C C . ASN A 1 218 ? 14.390 -7.817 10.032 1.00 82.12 218 ASN A C 1
ATOM 1669 O O . ASN A 1 218 ? 14.747 -7.850 8.847 1.00 82.12 218 ASN A O 1
ATOM 1673 N N . ALA A 1 219 ? 13.248 -7.245 10.423 1.00 84.94 219 ALA A N 1
ATOM 1674 C CA . ALA A 1 219 ? 12.255 -6.644 9.538 1.00 84.94 219 ALA A CA 1
ATOM 1675 C C . ALA A 1 219 ? 12.846 -5.617 8.560 1.00 84.94 219 ALA A C 1
ATOM 1677 O O . ALA A 1 219 ? 13.857 -4.967 8.835 1.00 84.94 219 ALA A O 1
ATOM 1678 N N . ILE A 1 220 ? 12.193 -5.476 7.406 1.00 83.12 220 ILE A N 1
ATOM 1679 C CA . ILE A 1 220 ? 12.559 -4.528 6.353 1.00 83.12 220 ILE A CA 1
ATOM 1680 C C . ILE A 1 220 ? 11.320 -3.694 6.025 1.00 83.12 220 ILE A C 1
ATOM 1682 O O . ILE A 1 220 ? 10.331 -4.235 5.529 1.00 83.12 220 ILE A O 1
ATOM 1686 N N . LEU A 1 221 ? 11.388 -2.393 6.298 1.00 86.12 221 LEU A N 1
ATOM 1687 C CA . LEU A 1 221 ? 10.414 -1.401 5.861 1.00 86.12 221 LEU A CA 1
ATOM 1688 C C . LEU A 1 221 ? 10.832 -0.882 4.474 1.00 86.12 221 LEU A C 1
ATOM 1690 O O . LEU A 1 221 ? 11.883 -0.242 4.377 1.00 86.12 221 LEU A O 1
ATOM 1694 N N . PRO A 1 222 ? 10.080 -1.148 3.393 1.00 87.44 222 PRO A N 1
ATOM 1695 C CA . PRO A 1 222 ? 10.317 -0.474 2.129 1.00 87.44 222 PRO A CA 1
ATOM 1696 C C . PRO A 1 222 ? 9.871 0.987 2.212 1.00 87.44 222 PRO A C 1
ATOM 1698 O O . PRO A 1 222 ? 8.857 1.297 2.837 1.00 87.44 222 PRO A O 1
ATOM 1701 N N . VAL A 1 223 ? 10.626 1.872 1.569 1.00 87.62 223 VAL A N 1
ATOM 1702 C CA . VAL A 1 223 ? 10.375 3.314 1.544 1.00 87.62 223 VAL A CA 1
ATOM 1703 C C . VAL A 1 223 ? 10.565 3.811 0.115 1.00 87.62 223 VAL A C 1
ATOM 1705 O O . VAL A 1 223 ? 11.669 3.750 -0.425 1.00 87.62 223 VAL A O 1
ATOM 1708 N N . SER A 1 224 ? 9.500 4.337 -0.485 1.00 87.31 224 SER A N 1
ATOM 1709 C CA . SER A 1 224 ? 9.654 5.298 -1.576 1.00 87.31 224 SER A CA 1
ATOM 1710 C C . SER A 1 224 ? 10.014 6.654 -0.969 1.00 87.31 224 SER A C 1
ATOM 1712 O O . SER A 1 224 ? 9.392 7.077 0.009 1.00 87.31 224 SER A O 1
ATOM 1714 N N . ASN A 1 225 ? 11.031 7.304 -1.530 1.00 84.94 225 ASN A N 1
ATOM 1715 C CA . ASN A 1 225 ? 11.447 8.668 -1.202 1.00 84.94 225 ASN A CA 1
ATOM 1716 C C . ASN A 1 225 ? 11.214 9.512 -2.460 1.00 84.94 225 ASN A C 1
ATOM 1718 O O . ASN A 1 225 ? 12.149 9.794 -3.213 1.00 84.94 225 ASN A O 1
ATOM 1722 N N . CYS A 1 226 ? 9.944 9.789 -2.737 1.00 83.81 226 CYS A N 1
ATOM 1723 C CA . CYS A 1 226 ? 9.504 10.319 -4.017 1.00 83.81 226 CYS A CA 1
ATOM 1724 C C . CYS A 1 226 ? 9.718 11.824 -4.172 1.00 83.81 226 CYS A C 1
ATOM 1726 O O . CYS A 1 226 ? 9.893 12.557 -3.199 1.00 83.81 226 CYS A O 1
ATOM 1728 N N . GLY A 1 227 ? 9.739 12.280 -5.421 1.00 79.00 227 GLY A N 1
ATOM 1729 C CA . GLY A 1 227 ? 9.902 13.686 -5.750 1.00 79.00 227 GLY A CA 1
ATOM 1730 C C . GLY A 1 227 ? 10.278 13.876 -7.211 1.00 79.00 227 GLY A C 1
ATOM 1731 O O . GLY A 1 227 ? 9.466 13.690 -8.112 1.00 79.00 227 GLY A O 1
ATOM 1732 N N . ARG A 1 228 ? 11.502 14.347 -7.464 1.00 73.25 228 ARG A N 1
ATOM 1733 C CA . ARG A 1 228 ? 12.002 14.550 -8.830 1.00 73.25 228 ARG A CA 1
ATOM 1734 C C . ARG A 1 228 ? 12.427 13.225 -9.462 1.00 73.25 228 ARG A C 1
ATOM 1736 O O . ARG A 1 228 ? 12.991 12.372 -8.785 1.00 73.25 228 ARG A O 1
ATOM 1743 N N . ILE A 1 229 ? 12.217 13.125 -10.777 1.00 70.94 229 ILE A N 1
ATOM 1744 C CA . ILE A 1 229 ? 12.604 12.001 -11.644 1.00 70.94 229 ILE A CA 1
ATOM 1745 C C . ILE A 1 229 ? 13.941 11.333 -11.230 1.00 70.94 229 ILE A C 1
ATOM 1747 O O . ILE A 1 229 ? 14.965 12.005 -11.140 1.00 70.94 229 ILE A O 1
ATOM 1751 N N . ILE A 1 230 ? 14.030 10.013 -11.009 1.00 70.12 230 ILE A N 1
ATOM 1752 C CA . ILE A 1 230 ? 13.041 8.939 -11.232 1.00 70.12 230 ILE A CA 1
ATOM 1753 C C . ILE A 1 230 ? 12.973 8.013 -10.006 1.00 70.12 230 ILE A C 1
ATOM 1755 O O . ILE A 1 230 ? 13.914 7.260 -9.739 1.00 70.12 230 ILE A O 1
ATOM 1759 N N . ASP A 1 231 ? 11.824 8.017 -9.330 1.00 83.25 231 ASP A N 1
ATOM 1760 C CA . ASP A 1 231 ? 11.479 7.145 -8.200 1.00 83.25 231 ASP A CA 1
ATOM 1761 C C . ASP A 1 231 ? 10.292 6.198 -8.510 1.00 83.25 231 ASP A C 1
ATOM 1763 O O . ASP A 1 231 ? 9.794 6.142 -9.639 1.00 83.25 231 ASP A O 1
ATOM 1767 N N . GLU A 1 232 ? 9.850 5.436 -7.506 1.00 85.69 232 GLU A N 1
ATOM 1768 C CA . GLU A 1 232 ? 8.754 4.458 -7.586 1.00 85.69 232 GLU A CA 1
ATOM 1769 C C . GLU A 1 232 ? 7.428 5.045 -8.097 1.00 85.69 232 GLU A C 1
ATOM 1771 O O . GLU A 1 232 ? 6.663 4.345 -8.758 1.00 85.69 232 GLU A O 1
ATOM 1776 N N . THR A 1 233 ? 7.133 6.315 -7.813 1.00 82.69 233 THR A N 1
ATOM 1777 C CA . THR A 1 233 ? 5.886 6.962 -8.251 1.00 82.69 233 THR A CA 1
ATOM 1778 C C . THR A 1 233 ? 5.841 7.128 -9.770 1.00 82.69 233 THR A C 1
ATOM 1780 O O . THR A 1 233 ? 4.795 6.920 -10.380 1.00 82.69 233 THR A O 1
ATOM 1783 N N . TYR A 1 234 ? 6.988 7.369 -10.409 1.00 79.94 234 TYR A N 1
ATOM 1784 C CA . TYR A 1 234 ? 7.109 7.373 -11.866 1.00 79.94 234 TYR A CA 1
ATOM 1785 C C . TYR A 1 234 ? 7.133 5.953 -12.437 1.00 79.94 234 TYR A C 1
ATOM 1787 O O . TYR A 1 234 ? 6.442 5.672 -13.415 1.00 79.94 234 TYR A O 1
ATOM 1795 N N . THR A 1 235 ? 7.945 5.054 -11.860 1.00 80.50 235 THR A N 1
ATOM 1796 C CA . THR A 1 235 ? 8.164 3.725 -12.455 1.00 80.50 235 THR A CA 1
ATOM 1797 C C . THR A 1 235 ? 6.987 2.779 -12.281 1.00 80.50 235 THR A C 1
ATOM 1799 O O . THR A 1 235 ? 6.790 1.931 -13.151 1.00 80.50 235 THR A O 1
ATOM 1802 N N . LEU A 1 236 ? 6.200 2.935 -11.214 1.00 83.50 236 LEU A N 1
ATOM 1803 C CA . LEU A 1 236 ? 4.972 2.180 -10.988 1.00 83.50 236 LEU A CA 1
ATOM 1804 C C . LEU A 1 236 ? 3.757 2.926 -11.536 1.00 83.50 236 LEU A C 1
ATOM 1806 O O . LEU A 1 236 ? 3.219 2.501 -12.551 1.00 83.50 236 LEU A O 1
ATOM 1810 N N . ILE A 1 237 ? 3.340 4.034 -10.909 1.00 84.75 237 ILE A N 1
ATOM 1811 C CA . ILE A 1 237 ? 2.024 4.652 -11.169 1.00 84.75 237 ILE A CA 1
ATOM 1812 C C . ILE A 1 237 ? 1.891 5.056 -12.644 1.00 84.75 237 ILE A C 1
ATOM 1814 O O . ILE A 1 237 ? 0.905 4.704 -13.286 1.00 84.75 237 ILE A O 1
ATOM 1818 N N . GLY A 1 238 ? 2.908 5.719 -13.206 1.00 80.69 238 GLY A N 1
ATOM 1819 C CA . GLY A 1 238 ? 2.913 6.112 -14.619 1.00 80.69 238 GLY A CA 1
ATOM 1820 C C . GLY A 1 238 ? 2.861 4.919 -15.583 1.00 80.69 238 GLY A C 1
ATOM 1821 O O . GLY A 1 238 ? 2.071 4.922 -16.526 1.00 80.69 238 GLY A O 1
ATOM 1822 N N . SER A 1 239 ? 3.657 3.875 -15.333 1.00 80.31 239 SER A N 1
ATOM 1823 C CA . SER A 1 239 ? 3.710 2.679 -16.192 1.00 80.31 239 SER A CA 1
ATOM 1824 C C . SER A 1 239 ? 2.444 1.822 -16.096 1.00 80.31 239 SER A C 1
ATOM 1826 O O . SER A 1 239 ? 1.990 1.280 -17.100 1.00 80.31 239 SER A O 1
ATOM 1828 N N . LEU A 1 240 ? 1.872 1.688 -14.897 1.00 82.38 240 LEU A N 1
ATOM 1829 C CA . LEU A 1 240 ? 0.686 0.872 -14.627 1.00 82.38 240 LEU A CA 1
ATOM 1830 C C . LEU A 1 240 ? -0.590 1.556 -15.128 1.00 82.38 240 LEU A C 1
ATOM 1832 O O . LEU A 1 240 ? -1.415 0.900 -15.756 1.00 82.38 240 LEU A O 1
ATOM 1836 N N . ALA A 1 241 ? -0.720 2.876 -14.956 1.00 82.06 241 ALA A N 1
ATOM 1837 C CA . ALA A 1 241 ? -1.807 3.634 -15.572 1.00 82.06 241 ALA A CA 1
ATOM 1838 C C . ALA A 1 241 ? -1.745 3.560 -17.109 1.00 82.06 241 ALA A C 1
ATOM 1840 O O . ALA A 1 241 ? -2.763 3.328 -17.752 1.00 82.06 241 ALA A O 1
ATOM 1841 N N . ALA A 1 242 ? -0.551 3.670 -17.707 1.00 81.50 242 ALA A N 1
ATOM 1842 C CA . ALA A 1 242 ? -0.376 3.496 -19.151 1.00 81.50 242 ALA A CA 1
ATOM 1843 C C . ALA A 1 242 ? -0.689 2.065 -19.639 1.00 81.50 242 ALA A C 1
ATOM 1845 O O . ALA A 1 242 ? -1.121 1.893 -20.779 1.00 81.50 242 ALA A O 1
ATOM 1846 N N . ALA A 1 243 ? -0.492 1.044 -18.796 1.00 78.81 243 ALA A N 1
ATOM 1847 C CA . ALA A 1 243 ? -0.857 -0.338 -19.107 1.00 78.81 243 ALA A CA 1
ATOM 1848 C C . ALA A 1 243 ? -2.382 -0.533 -19.169 1.00 78.81 243 ALA A C 1
ATOM 1850 O O . ALA A 1 243 ? -2.865 -1.154 -20.113 1.00 78.81 243 ALA A O 1
ATOM 1851 N N . GLU A 1 244 ? -3.128 0.030 -18.215 1.00 78.88 244 GLU A N 1
ATOM 1852 C CA . GLU A 1 244 ? -4.598 -0.047 -18.186 1.00 78.88 244 GLU A CA 1
ATOM 1853 C C . GLU A 1 244 ? -5.248 0.827 -19.266 1.00 78.88 244 GLU A C 1
ATOM 1855 O O . GLU A 1 244 ? -6.138 0.370 -19.977 1.00 78.88 244 GLU A O 1
ATOM 1860 N N . ILE A 1 245 ? -4.743 2.046 -19.499 1.00 81.25 245 ILE A N 1
ATOM 1861 C CA . ILE A 1 245 ? -5.215 2.907 -20.602 1.00 81.25 245 ILE A CA 1
ATOM 1862 C C . ILE A 1 245 ? -5.080 2.190 -21.959 1.00 81.25 245 ILE A C 1
ATOM 1864 O O . ILE A 1 245 ? -5.956 2.320 -22.806 1.00 81.25 245 ILE A O 1
ATOM 1868 N N . ARG A 1 246 ? -4.037 1.369 -22.149 1.00 78.06 246 ARG A N 1
ATOM 1869 C CA . ARG A 1 246 ? -3.854 0.535 -23.351 1.00 78.06 246 ARG A CA 1
ATOM 1870 C C . ARG A 1 246 ? -4.836 -0.650 -23.455 1.00 78.06 246 ARG A C 1
ATOM 1872 O O . ARG A 1 246 ? -4.961 -1.201 -24.541 1.00 78.06 246 ARG A O 1
ATOM 1879 N N . GLN A 1 247 ? -5.513 -1.061 -22.381 1.00 72.69 247 GLN A N 1
ATOM 1880 C CA . GLN A 1 247 ? -6.613 -2.040 -22.464 1.00 72.69 247 GLN A CA 1
ATOM 1881 C C . GLN A 1 247 ? -7.973 -1.383 -22.750 1.00 72.69 247 GLN A C 1
ATOM 1883 O O . GLN A 1 247 ? -8.896 -2.057 -23.198 1.00 72.69 247 GLN A O 1
ATOM 1888 N N . LEU A 1 248 ? -8.096 -0.075 -22.501 1.00 74.06 248 LEU A N 1
ATOM 1889 C CA . LEU A 1 248 ? -9.323 0.710 -22.680 1.00 74.06 248 LEU A CA 1
ATOM 1890 C C . LEU A 1 248 ? -9.430 1.394 -24.061 1.00 74.06 248 LEU A C 1
ATOM 1892 O O . LEU A 1 248 ? -10.386 2.137 -24.285 1.00 74.06 248 LEU A O 1
ATOM 1896 N N . CYS A 1 249 ? -8.452 1.200 -24.955 1.00 76.00 249 CYS A N 1
ATOM 1897 C CA . CYS A 1 249 ? -8.318 1.866 -26.260 1.00 76.00 249 CYS A CA 1
ATOM 1898 C C . CYS A 1 249 ? -8.049 0.860 -27.389 1.00 76.00 249 CYS A C 1
ATOM 1900 O O . CYS A 1 249 ? -8.717 0.991 -28.436 1.00 76.00 249 CYS A O 1
#

InterPro domains:
  IPR002830 UbiD decarboxylyase family [PTHR30108] (66-249)
  IPR048304 3-octaprenyl-4-hydroxybenzoate carboxy-lyase-like, Rift-related domain [PF01977] (62-166)
  IPR048304 3-octaprenyl-4-hydroxybenzoate carboxy-lyase-like, Rift-related domain [PF01977] (177-228)